Protein AF-A0A914Y5J7-F1 (afdb_monomer_lite)

Sequence (200 aa):
MPGALKDAFEELRNRFENGGNITGLPTGYNDFDAMTAGLQPTDLIILAARPAMGKTTFALNIAEYAAIKSKKGVAVFSMEMSASQLAMRLISSNGRINAQRLRTGQLEDEDWSRVTSAIKMLKETKIFIDDTPGVSPEVLRSKCRRLKREHDLGLIVIDYLQLMSVPGNSENRATEISEISPQPLAGNAYRQAPGDGRPS

pLDDT: mean 80.73, std 19.51, range [29.06, 97.62]

Foldseek 3Di:
DVVVVVVVVVLVVVCVVVPNALPAQAQPPVVVCNVVSYDHPPDDDDDDDDPPPCSLLSLLSSQLSSQLPVVFAEEEEAQPDDPVLSVLSQLCVQLVNDSVCSVVVVDDPSSVVSSVVSVVSVVSTNYHYHHDHQDAPVNVVVVQVVSCVVGVHRYYHYPPPLSNDDPDDDDCSPVVVVVVDPDPPDDPDDDDDDDDDDDD

Secondary structure (DSSP, 8-state):
-HHHHHHHHHHHHHHHHTTT---SB--S-HHHHHHHSSB-TT--------TTSSHHHHHHHHHHHHHHHH--EEEEEESSS-HHHHHHHHHHHHHT--HHHHHHT---HHHHHHHHHHHHHHHTS-EEEE--TT--HHHHHHHHHHHHHHH-EEEEEEE-GGG---TT--S-HHHHHHHHSPPP--------PPP-----

Radius of gyration: 22.06 Å; chains: 1; bounding box: 50×62×73 Å

InterPro domains:
  IPR007694 DNA helicase, DnaB-like, C-terminal [PF03796] (24-182)
  IPR007694 DNA helicase, DnaB-like, C-terminal [PS51199] (18-181)
  IPR027417 P-loop containing nucleoside triphosphate hydrolase [G3DSA:3.40.50.300] (7-183)
  IPR027417 P-loop containing nucleoside triphosphate hydrolase [SSF52540] (22-181)

Organism: NCBI:txid310955

Structure (mmCIF, N/CA/C/O backbone):
data_AF-A0A914Y5J7-F1
#
_entry.id   AF-A0A914Y5J7-F1
#
loop_
_atom_site.group_PDB
_atom_site.id
_atom_site.type_symbol
_atom_site.label_atom_id
_atom_site.label_alt_id
_atom_site.label_comp_id
_atom_site.label_asym_id
_atom_site.label_entity_id
_atom_site.label_seq_id
_atom_site.pdbx_PDB_ins_code
_atom_site.Cartn_x
_atom_site.Cartn_y
_atom_site.Cartn_z
_atom_site.occupancy
_atom_site.B_iso_or_equiv
_atom_site.auth_seq_id
_atom_site.auth_comp_id
_atom_site.auth_asym_id
_atom_site.auth_atom_id
_atom_site.pdbx_PDB_model_num
ATOM 1 N N . MET A 1 1 ? -22.328 -0.881 28.556 1.00 61.09 1 MET A N 1
ATOM 2 C CA . MET A 1 1 ? -23.081 -1.953 27.864 1.00 61.09 1 MET A CA 1
ATOM 3 C C . MET A 1 1 ? -24.274 -1.441 27.056 1.00 61.09 1 MET A C 1
ATOM 5 O O . MET A 1 1 ? -24.309 -1.779 25.884 1.00 61.09 1 MET A O 1
ATOM 9 N N . PRO A 1 2 ? -25.208 -0.622 27.587 1.00 72.75 2 PRO A N 1
ATOM 10 C CA . PRO A 1 2 ? -26.421 -0.249 26.841 1.00 72.75 2 PRO A CA 1
ATOM 11 C C . PRO A 1 2 ? -26.157 0.527 25.538 1.00 72.75 2 PRO A C 1
ATOM 13 O O . PRO A 1 2 ? -26.795 0.251 24.532 1.00 72.75 2 PRO A O 1
ATOM 16 N N . GLY A 1 3 ? -25.180 1.447 25.538 1.00 79.88 3 GLY A N 1
ATOM 17 C CA . GLY A 1 3 ? -24.766 2.178 24.328 1.00 79.88 3 GLY A CA 1
ATOM 18 C C . GLY A 1 3 ? -24.100 1.279 23.283 1.00 79.88 3 GLY A C 1
ATOM 19 O O . GLY A 1 3 ? -24.536 1.246 22.144 1.00 79.88 3 GLY A O 1
ATOM 20 N N . ALA A 1 4 ? -23.140 0.449 23.703 1.00 79.12 4 ALA A N 1
ATOM 21 C CA . ALA A 1 4 ? -22.437 -0.472 22.804 1.00 79.12 4 ALA A CA 1
ATOM 22 C C . ALA A 1 4 ? -23.367 -1.496 22.123 1.00 79.12 4 ALA A C 1
ATOM 24 O O . ALA A 1 4 ? -23.165 -1.835 20.964 1.00 79.12 4 ALA A O 1
ATOM 25 N N . LEU A 1 5 ? -24.405 -1.974 22.822 1.00 87.06 5 LEU A N 1
ATOM 26 C CA . LEU A 1 5 ? -25.414 -2.859 22.228 1.00 87.06 5 LEU A CA 1
ATOM 27 C C . LEU A 1 5 ? -26.281 -2.132 21.193 1.00 87.06 5 LEU A C 1
ATOM 29 O O . LEU A 1 5 ? -26.680 -2.737 20.202 1.00 87.06 5 LEU A O 1
ATOM 33 N N . LYS A 1 6 ? -26.555 -0.840 21.407 1.00 86.62 6 LYS A N 1
ATOM 34 C CA . LYS A 1 6 ? -27.288 -0.004 20.453 1.00 86.62 6 LYS A CA 1
ATOM 35 C C . LYS A 1 6 ? -26.459 0.252 19.193 1.00 86.62 6 LYS A C 1
ATOM 37 O O . LYS A 1 6 ? -26.980 0.063 18.100 1.00 86.62 6 LYS A O 1
ATOM 42 N N . ASP A 1 7 ? -25.183 0.594 19.351 1.00 85.00 7 ASP A N 1
ATOM 43 C CA . ASP A 1 7 ? -24.259 0.811 18.231 1.00 85.00 7 ASP A CA 1
ATOM 44 C C . ASP A 1 7 ? -24.095 -0.473 17.401 1.00 85.00 7 ASP A C 1
ATOM 46 O O . ASP A 1 7 ? -24.242 -0.451 16.180 1.00 85.00 7 ASP A O 1
ATOM 50 N N . ALA A 1 8 ? -23.904 -1.619 18.069 1.00 82.81 8 ALA A N 1
ATOM 51 C CA . ALA A 1 8 ? -23.826 -2.922 17.412 1.00 82.81 8 ALA A CA 1
ATOM 52 C C . ALA A 1 8 ? -25.121 -3.281 16.663 1.00 82.81 8 ALA A C 1
ATOM 54 O O . ALA A 1 8 ? -25.068 -3.827 15.562 1.00 82.81 8 ALA A O 1
ATOM 55 N N . PHE A 1 9 ? -26.288 -2.967 17.234 1.00 86.50 9 PHE A N 1
ATOM 56 C CA . PHE A 1 9 ? -27.576 -3.203 16.583 1.00 86.50 9 PHE A CA 1
ATOM 57 C C . PHE A 1 9 ? -27.772 -2.319 15.345 1.00 86.50 9 PHE A C 1
ATOM 59 O O . PHE A 1 9 ? -28.230 -2.812 14.314 1.00 86.50 9 PHE A O 1
ATOM 66 N N . GLU A 1 10 ? -27.404 -1.036 15.410 1.00 84.50 10 GLU A N 1
ATOM 67 C CA . GLU A 1 10 ? -27.471 -0.151 14.242 1.00 84.50 10 GLU A CA 1
ATOM 68 C C . GLU A 1 10 ? -26.519 -0.596 13.132 1.00 84.50 10 GLU A C 1
ATOM 70 O O . GLU A 1 10 ? -26.905 -0.609 11.962 1.00 84.50 10 GLU A O 1
ATOM 75 N N . GLU A 1 11 ? -25.311 -1.029 13.485 1.00 78.56 11 GLU A N 1
ATOM 76 C CA . GLU A 1 11 ? -24.354 -1.558 12.520 1.00 78.56 11 GLU A CA 1
ATOM 77 C C . GLU A 1 11 ? -24.871 -2.841 11.854 1.00 78.56 11 GLU A C 1
ATOM 79 O O . GLU A 1 11 ? -24.809 -2.978 10.632 1.00 78.56 11 GLU A O 1
ATOM 84 N N . LEU A 1 12 ? -25.456 -3.756 12.631 1.00 81.56 12 LEU A N 1
ATOM 85 C CA . LEU A 1 12 ? -26.020 -5.006 12.120 1.00 81.56 12 LEU A CA 1
ATOM 86 C C . LEU A 1 12 ? -27.235 -4.756 11.215 1.00 81.56 12 LEU A C 1
ATOM 88 O O . LEU A 1 12 ? -27.350 -5.381 10.159 1.00 81.56 12 LEU A O 1
ATOM 92 N N . ARG A 1 13 ? -28.090 -3.786 11.566 1.00 79.62 13 ARG A N 1
ATOM 93 C CA . ARG A 1 13 ? -29.199 -3.335 10.714 1.00 79.62 13 ARG A CA 1
ATOM 94 C C . ARG A 1 13 ? -28.696 -2.757 9.392 1.00 79.62 13 ARG A C 1
ATOM 96 O O . ARG A 1 13 ? -29.159 -3.189 8.340 1.00 79.62 13 ARG A O 1
ATOM 103 N N . ASN A 1 14 ? -27.711 -1.858 9.428 1.00 77.06 14 ASN A N 1
ATOM 104 C CA . ASN A 1 14 ? -27.131 -1.271 8.216 1.00 77.06 14 ASN A CA 1
ATOM 105 C C . ASN A 1 14 ? -26.527 -2.349 7.296 1.00 77.06 14 ASN A C 1
ATOM 107 O O . ASN A 1 14 ? -26.622 -2.254 6.074 1.00 77.06 14 ASN A O 1
ATOM 111 N N . ARG A 1 15 ? -25.912 -3.396 7.859 1.00 74.00 15 ARG A N 1
ATOM 112 C CA . ARG A 1 15 ? -25.367 -4.527 7.085 1.00 74.00 15 ARG A CA 1
ATOM 113 C C . ARG A 1 15 ? -26.466 -5.371 6.438 1.00 74.00 15 ARG A C 1
ATOM 115 O O . ARG A 1 15 ? -26.327 -5.767 5.281 1.00 74.00 15 ARG A O 1
ATOM 122 N N . PHE A 1 16 ? -27.546 -5.626 7.174 1.00 74.81 16 PHE A N 1
ATOM 123 C CA . PHE A 1 16 ? -28.706 -6.360 6.675 1.00 74.81 16 PHE A CA 1
ATOM 124 C C . PHE A 1 16 ? -29.394 -5.614 5.521 1.00 74.81 16 PHE A C 1
ATOM 126 O O . PHE A 1 16 ? -29.654 -6.207 4.477 1.00 74.81 16 PHE A O 1
ATOM 133 N N . GLU A 1 17 ? -29.604 -4.302 5.663 1.00 76.25 17 GLU A N 1
ATOM 134 C CA . GLU A 1 17 ? -30.215 -3.450 4.630 1.00 76.25 17 GLU A CA 1
ATOM 135 C C . GLU A 1 17 ? -29.355 -3.342 3.360 1.00 76.25 17 GLU A C 1
ATOM 137 O O . GLU A 1 17 ? -29.888 -3.265 2.255 1.00 76.25 17 GLU A O 1
ATOM 142 N N . ASN A 1 18 ? -28.027 -3.421 3.493 1.00 68.94 18 ASN A N 1
ATOM 143 C CA . ASN A 1 18 ? -27.087 -3.407 2.367 1.00 68.94 18 ASN A CA 1
ATOM 144 C C . ASN A 1 18 ? -26.852 -4.790 1.722 1.00 68.94 18 ASN A C 1
ATOM 146 O O . ASN A 1 18 ? -25.938 -4.936 0.906 1.00 68.94 18 ASN A O 1
ATOM 150 N N . GLY A 1 19 ? -27.651 -5.806 2.071 1.00 63.84 19 GLY A N 1
ATOM 151 C CA . GLY A 1 19 ? -27.679 -7.101 1.383 1.00 63.84 19 GLY A CA 1
ATOM 152 C C . GLY A 1 19 ? -26.478 -8.015 1.644 1.00 63.84 19 GLY A C 1
ATOM 153 O O . GLY A 1 19 ? -26.177 -8.859 0.806 1.00 63.84 19 GLY A O 1
ATOM 154 N N . GLY A 1 20 ? -25.776 -7.859 2.774 1.00 60.25 20 GLY A N 1
ATOM 155 C CA . GLY A 1 20 ? -24.661 -8.747 3.141 1.00 60.25 20 GLY A CA 1
ATOM 156 C C . GLY A 1 20 ? -23.373 -8.535 2.335 1.00 60.25 20 GLY A C 1
ATOM 157 O O . GLY A 1 20 ? -22.543 -9.436 2.249 1.00 60.25 20 GLY A O 1
ATOM 158 N N . ASN A 1 21 ? -23.202 -7.354 1.738 1.00 66.56 21 ASN A N 1
ATOM 159 C CA . ASN A 1 21 ? -21.981 -6.977 1.027 1.00 66.56 21 ASN A CA 1
ATOM 160 C C . ASN A 1 21 ? -20.760 -6.841 1.959 1.00 66.56 21 ASN A C 1
ATOM 162 O O . ASN A 1 21 ? -20.898 -6.698 3.174 1.00 66.56 21 ASN A O 1
ATOM 166 N N . ILE A 1 22 ? -19.562 -6.835 1.357 1.00 76.31 22 ILE A N 1
ATOM 167 C CA . ILE A 1 22 ? -18.275 -6.538 2.013 1.00 76.31 22 ILE A CA 1
ATOM 168 C C . ILE A 1 22 ? -18.424 -5.249 2.841 1.00 76.31 22 ILE A C 1
ATOM 170 O O . ILE A 1 22 ? -18.671 -4.178 2.285 1.00 76.31 22 ILE A O 1
ATOM 174 N N . THR A 1 23 ? -18.307 -5.361 4.168 1.00 83.94 23 THR A N 1
ATOM 175 C CA . THR A 1 23 ? -18.542 -4.253 5.114 1.00 83.94 23 THR A CA 1
ATOM 176 C C . THR A 1 23 ? -17.300 -3.391 5.319 1.00 83.94 23 THR A C 1
ATOM 178 O O . THR A 1 23 ? -17.403 -2.203 5.622 1.00 83.94 23 THR A O 1
ATOM 181 N N . GLY A 1 24 ? -16.128 -4.001 5.163 1.00 87.25 24 GLY A N 1
ATOM 182 C CA . GLY A 1 24 ? -14.823 -3.368 5.244 1.00 87.25 24 GLY A CA 1
ATOM 183 C C . GLY A 1 24 ? -14.329 -2.853 3.893 1.00 87.25 24 GLY A C 1
ATOM 184 O O . GLY A 1 24 ? -15.044 -2.811 2.891 1.00 87.25 24 GLY A O 1
ATOM 185 N N . LEU A 1 25 ? -13.061 -2.453 3.854 1.00 92.56 25 LEU A N 1
ATOM 186 C CA . LEU A 1 25 ? -12.385 -2.129 2.603 1.00 92.56 25 LEU A CA 1
ATOM 187 C C . LEU A 1 25 ? -12.140 -3.405 1.792 1.00 92.56 25 LEU A C 1
ATOM 189 O O . LEU A 1 25 ? -11.512 -4.329 2.309 1.00 92.56 25 LEU A O 1
ATOM 193 N N . PRO A 1 26 ? -12.578 -3.467 0.526 1.00 93.06 26 PRO A N 1
ATOM 194 C CA . PRO A 1 26 ? -12.365 -4.652 -0.286 1.00 93.06 26 PRO A CA 1
ATOM 195 C C . PRO A 1 26 ? -10.891 -4.760 -0.694 1.00 93.06 26 PRO A C 1
ATOM 197 O O . PRO A 1 26 ? -10.250 -3.757 -1.025 1.00 93.06 26 PRO A O 1
ATOM 200 N N . THR A 1 27 ? -10.364 -5.980 -0.700 1.00 94.00 27 THR A N 1
ATOM 201 C CA . THR A 1 27 ? -8.970 -6.273 -1.060 1.00 94.00 27 THR A CA 1
ATOM 202 C C . THR A 1 27 ? -8.795 -6.622 -2.532 1.00 94.00 27 THR A C 1
ATOM 204 O O . THR A 1 27 ? -7.685 -6.521 -3.053 1.00 94.00 27 THR A O 1
ATOM 207 N N . GLY A 1 28 ? -9.880 -7.026 -3.201 1.00 91.62 28 GLY A N 1
ATOM 208 C CA . GLY A 1 28 ? -9.854 -7.498 -4.589 1.00 91.62 28 GLY A CA 1
ATOM 209 C C . GLY A 1 28 ? -9.584 -8.992 -4.726 1.00 91.62 28 GLY A C 1
ATOM 210 O O . GLY A 1 28 ? -9.581 -9.510 -5.842 1.00 91.62 28 GLY A O 1
ATOM 211 N N . TYR A 1 29 ? -9.413 -9.692 -3.604 1.00 93.75 29 TYR A N 1
ATOM 212 C CA . TYR A 1 29 ? -9.369 -11.145 -3.537 1.00 93.75 29 TYR A CA 1
ATOM 213 C C . TYR A 1 29 ? -10.706 -11.638 -2.986 1.00 93.75 29 TYR A C 1
ATOM 215 O O . TYR A 1 29 ? -10.919 -11.626 -1.778 1.00 93.75 29 TYR A O 1
ATOM 223 N N . ASN A 1 30 ? -11.610 -12.064 -3.874 1.00 90.25 30 ASN A N 1
ATOM 224 C CA . ASN A 1 30 ? -12.998 -12.390 -3.517 1.00 90.25 30 ASN A CA 1
ATOM 225 C C . ASN A 1 30 ? -13.107 -13.402 -2.369 1.00 90.25 30 ASN A C 1
ATOM 227 O O . ASN A 1 30 ? -13.906 -13.198 -1.462 1.00 90.25 30 ASN A O 1
ATOM 231 N N . ASP A 1 31 ? -12.284 -14.452 -2.381 1.00 91.81 31 ASP A N 1
ATOM 232 C CA . ASP A 1 31 ? -12.305 -15.477 -1.332 1.00 91.81 31 ASP A CA 1
ATOM 233 C C . ASP A 1 31 ? -11.874 -14.895 0.022 1.00 91.81 31 ASP A C 1
ATOM 235 O O . ASP A 1 31 ? -12.492 -15.160 1.050 1.00 91.81 31 ASP A O 1
ATOM 239 N N . PHE A 1 32 ? -10.852 -14.033 0.021 1.00 91.00 32 PHE A N 1
ATOM 240 C CA . PHE A 1 32 ? -10.384 -13.360 1.231 1.00 91.00 32 PHE A CA 1
ATOM 241 C C . PHE A 1 32 ? -11.417 -12.355 1.752 1.00 91.00 32 PHE A C 1
ATOM 243 O O . PHE A 1 32 ? -11.700 -12.321 2.950 1.00 91.00 32 PHE A O 1
ATOM 250 N N . ASP A 1 33 ? -12.021 -11.571 0.860 1.00 90.69 33 ASP A N 1
ATOM 251 C CA . ASP A 1 33 ? -13.069 -10.611 1.204 1.00 90.69 33 ASP A CA 1
ATOM 252 C C . ASP A 1 33 ? -14.330 -11.318 1.723 1.00 90.69 33 ASP A C 1
ATOM 254 O O . ASP A 1 33 ? -14.962 -10.821 2.650 1.00 90.69 33 ASP A O 1
ATOM 258 N N . ALA A 1 34 ? -14.671 -12.499 1.200 1.00 87.19 34 ALA A N 1
ATOM 259 C CA . ALA A 1 34 ? -15.778 -13.312 1.702 1.00 87.19 34 ALA A CA 1
ATOM 260 C C . ALA A 1 34 ? -15.506 -13.854 3.115 1.00 87.19 34 ALA A C 1
ATOM 262 O O . ALA A 1 34 ? -16.409 -13.887 3.947 1.00 87.19 34 ALA A O 1
ATOM 263 N N . MET A 1 35 ? -14.260 -14.245 3.404 1.00 87.56 35 MET A N 1
ATOM 264 C CA . MET A 1 35 ? -13.862 -14.737 4.728 1.00 87.56 35 MET A CA 1
ATOM 265 C C . MET A 1 35 ? -13.762 -13.628 5.782 1.00 87.56 35 MET A C 1
ATOM 267 O O . MET A 1 35 ? -14.006 -13.881 6.958 1.00 87.56 35 MET A O 1
ATOM 271 N N . THR A 1 36 ? -13.378 -12.415 5.380 1.00 88.50 36 THR A N 1
ATOM 272 C CA . THR A 1 36 ? -13.077 -11.300 6.301 1.00 88.50 36 THR A CA 1
ATOM 273 C C . THR A 1 36 ? -14.141 -10.205 6.318 1.00 88.50 36 THR A C 1
ATOM 275 O O . THR A 1 36 ? -14.093 -9.309 7.158 1.00 88.50 36 THR A O 1
ATOM 278 N N . ALA A 1 37 ? -15.101 -10.259 5.392 1.00 89.44 37 ALA A N 1
ATOM 279 C CA . ALA A 1 37 ? -15.966 -9.138 5.034 1.00 89.44 37 ALA A CA 1
ATOM 280 C C . ALA A 1 37 ? -15.173 -7.873 4.637 1.00 89.44 37 ALA A C 1
ATOM 282 O O . ALA A 1 37 ? -15.672 -6.757 4.797 1.00 89.44 37 ALA A O 1
ATOM 283 N N . GLY A 1 38 ? -13.955 -8.040 4.106 1.00 91.44 38 GLY A N 1
ATOM 284 C CA . GLY A 1 38 ? -13.004 -6.967 3.805 1.00 91.44 38 GLY A CA 1
ATOM 285 C C . GLY A 1 38 ? -12.223 -6.494 5.035 1.00 91.44 38 GLY A C 1
ATOM 286 O O . GLY A 1 38 ? -12.431 -6.960 6.152 1.00 91.44 38 GLY A O 1
ATOM 287 N N . LEU A 1 39 ? -11.320 -5.531 4.838 1.00 94.12 39 LEU A N 1
ATOM 288 C CA . LEU A 1 39 ? -10.493 -4.987 5.918 1.00 94.12 39 LEU A CA 1
ATOM 289 C C . LEU A 1 39 ? -11.330 -4.055 6.796 1.00 94.12 39 LEU A C 1
ATOM 291 O O . LEU A 1 39 ? -11.786 -3.007 6.320 1.00 94.12 39 LEU A O 1
ATOM 295 N N . GLN A 1 40 ? -11.545 -4.419 8.060 1.00 92.00 40 GLN A N 1
ATOM 296 C CA . GLN A 1 40 ? -12.376 -3.614 8.947 1.00 92.00 40 GLN A CA 1
ATOM 297 C C . GLN A 1 40 ? -11.597 -2.401 9.476 1.00 92.00 40 GLN A C 1
ATOM 299 O O . GLN A 1 40 ? -10.368 -2.430 9.598 1.00 92.00 40 GLN A O 1
ATOM 304 N N . PRO A 1 41 ? -12.290 -1.293 9.794 1.00 89.69 41 PRO A N 1
ATOM 305 C CA . PRO A 1 41 ? -11.686 -0.213 10.561 1.00 89.69 41 PRO A CA 1
ATOM 306 C C . PRO A 1 41 ? -11.110 -0.747 11.877 1.00 89.69 41 PRO A C 1
ATOM 308 O O . PRO A 1 41 ? -11.655 -1.687 12.431 1.00 89.69 41 PRO A O 1
ATOM 311 N N . THR A 1 42 ? -10.051 -0.099 12.371 1.00 88.25 42 THR A N 1
ATOM 312 C CA . THR A 1 42 ? -9.335 -0.400 13.632 1.00 88.25 42 THR A CA 1
ATOM 313 C C . THR A 1 42 ? -8.530 -1.702 13.687 1.00 88.25 42 THR A C 1
ATOM 315 O O . THR A 1 42 ? -7.721 -1.839 14.607 1.00 88.25 42 THR A O 1
ATOM 318 N N . ASP A 1 43 ? -8.634 -2.579 12.686 1.00 89.56 43 ASP A N 1
ATOM 319 C CA . ASP A 1 43 ? -7.810 -3.787 12.598 1.00 89.56 43 ASP A CA 1
ATOM 320 C C . ASP A 1 43 ? -6.319 -3.477 12.387 1.00 89.56 43 ASP A C 1
ATOM 322 O O . ASP A 1 43 ? -5.933 -2.616 11.589 1.00 89.56 43 ASP A O 1
ATOM 326 N N . LEU A 1 44 ? -5.466 -4.254 13.064 1.00 90.75 44 LEU A N 1
ATOM 327 C CA . LEU A 1 44 ? -4.041 -4.367 12.761 1.00 90.75 44 LEU A CA 1
ATOM 328 C C . LEU A 1 44 ? -3.786 -5.702 12.060 1.00 90.75 44 LEU A C 1
ATOM 330 O O . LEU A 1 44 ? -3.881 -6.764 12.671 1.00 90.75 44 LEU A O 1
ATOM 334 N N . ILE A 1 45 ? -3.418 -5.637 10.782 1.00 90.81 45 ILE A N 1
ATOM 335 C CA . ILE A 1 45 ? -3.161 -6.817 9.955 1.00 90.81 45 ILE A CA 1
ATOM 336 C C . ILE A 1 45 ? -1.657 -6.975 9.761 1.00 90.81 45 ILE A C 1
ATOM 338 O O . ILE A 1 45 ? -0.989 -6.079 9.245 1.00 90.81 45 ILE A O 1
ATOM 342 N N . ILE A 1 46 ? -1.129 -8.136 10.148 1.00 90.69 46 ILE A N 1
ATOM 343 C CA . ILE A 1 46 ? 0.290 -8.467 10.006 1.00 90.69 46 ILE A CA 1
ATOM 344 C C . ILE A 1 46 ? 0.466 -9.415 8.820 1.00 90.69 46 ILE A C 1
ATOM 346 O O . ILE A 1 46 ? 0.049 -10.571 8.861 1.00 90.69 46 ILE A O 1
ATOM 350 N N . LEU A 1 47 ? 1.131 -8.933 7.770 1.00 89.69 47 LEU A N 1
ATOM 351 C CA . LEU A 1 47 ? 1.526 -9.745 6.623 1.00 89.69 47 LEU A CA 1
ATOM 352 C C . LEU A 1 47 ? 2.952 -10.275 6.818 1.00 89.69 47 LEU A C 1
ATOM 354 O O . LEU A 1 47 ? 3.926 -9.560 6.585 1.00 89.69 47 LEU A O 1
ATOM 358 N N . ALA A 1 48 ? 3.075 -11.539 7.221 1.00 88.44 48 ALA A N 1
ATOM 359 C CA . ALA A 1 48 ? 4.361 -12.203 7.415 1.00 88.44 48 ALA A CA 1
ATOM 360 C C . ALA A 1 48 ? 4.670 -13.171 6.263 1.00 88.44 48 ALA A C 1
ATOM 362 O O . ALA A 1 48 ? 3.895 -14.078 5.967 1.00 88.44 48 ALA A O 1
ATOM 363 N N . ALA A 1 49 ? 5.828 -13.001 5.624 1.00 87.88 49 ALA A N 1
ATOM 364 C CA . ALA A 1 49 ? 6.332 -13.910 4.601 1.00 87.88 49 ALA A CA 1
ATOM 365 C C . ALA A 1 49 ? 7.866 -13.873 4.560 1.00 87.88 49 ALA A C 1
ATOM 367 O O . ALA A 1 49 ? 8.484 -12.896 4.985 1.00 87.88 49 ALA A O 1
ATOM 368 N N . ARG A 1 50 ? 8.495 -14.922 4.014 1.00 87.56 50 ARG A N 1
ATOM 369 C CA . ARG A 1 50 ? 9.948 -14.919 3.769 1.00 87.56 50 ARG A CA 1
ATOM 370 C C . ARG A 1 50 ? 10.323 -13.849 2.726 1.00 87.56 50 ARG A C 1
ATOM 372 O O . ARG A 1 50 ? 9.489 -13.520 1.874 1.00 87.56 50 ARG A O 1
ATOM 379 N N . PRO A 1 51 ? 11.570 -13.337 2.731 1.00 82.06 51 PRO A N 1
ATOM 380 C CA . PRO A 1 51 ? 12.064 -12.473 1.663 1.00 82.06 51 PRO A CA 1
ATOM 381 C C . PRO A 1 51 ? 11.793 -13.067 0.275 1.00 82.06 51 PRO A C 1
ATOM 383 O O . PRO A 1 51 ? 11.806 -14.285 0.097 1.00 82.06 51 PRO A O 1
ATOM 386 N N . ALA A 1 52 ? 11.518 -12.195 -0.696 1.00 82.25 52 ALA A N 1
ATOM 387 C CA . ALA A 1 52 ? 11.166 -12.542 -2.077 1.00 82.25 52 ALA A CA 1
ATOM 388 C C . ALA A 1 52 ? 9.845 -13.321 -2.294 1.00 82.25 52 ALA A C 1
ATOM 390 O O . ALA A 1 52 ? 9.477 -13.544 -3.442 1.00 82.25 52 ALA A O 1
ATOM 391 N N . MET A 1 53 ? 9.056 -13.629 -1.256 1.00 89.00 53 MET A N 1
ATOM 392 C CA . MET A 1 53 ? 7.738 -14.289 -1.400 1.00 89.00 53 MET A CA 1
ATOM 393 C C . MET A 1 53 ? 6.597 -13.338 -1.809 1.00 89.00 53 MET A C 1
ATOM 395 O O . MET A 1 53 ? 5.427 -13.694 -1.735 1.00 89.00 53 MET A O 1
ATOM 399 N N . GLY A 1 54 ? 6.915 -12.106 -2.218 1.00 88.06 54 GLY A N 1
ATOM 400 C CA . GLY A 1 54 ? 5.925 -11.179 -2.769 1.00 88.06 54 GLY A CA 1
ATOM 401 C C . GLY A 1 54 ? 5.128 -10.346 -1.759 1.00 88.06 54 GLY A C 1
ATOM 402 O O . GLY A 1 54 ? 4.181 -9.695 -2.189 1.00 88.06 54 GLY A O 1
ATOM 403 N N . LYS A 1 55 ? 5.524 -10.276 -0.472 1.00 91.94 55 LYS A N 1
ATOM 404 C CA . LYS A 1 55 ? 4.845 -9.464 0.572 1.00 91.94 55 LYS A CA 1
ATOM 405 C C . LYS A 1 55 ? 4.459 -8.055 0.101 1.00 91.94 55 LYS A C 1
ATOM 407 O O . LYS A 1 55 ? 3.306 -7.651 0.191 1.00 91.94 55 LYS A O 1
ATOM 412 N N . THR A 1 56 ? 5.422 -7.343 -0.478 1.00 90.50 56 THR A N 1
ATOM 413 C CA . THR A 1 56 ? 5.277 -5.953 -0.912 1.00 90.50 56 THR A CA 1
ATOM 414 C C . THR A 1 56 ? 4.317 -5.847 -2.085 1.00 90.50 56 THR A C 1
ATOM 416 O O . THR A 1 56 ? 3.458 -4.977 -2.103 1.00 90.50 56 THR A O 1
ATOM 419 N N . THR A 1 57 ? 4.428 -6.754 -3.062 1.00 90.56 57 THR A N 1
ATOM 420 C CA . THR A 1 57 ? 3.511 -6.779 -4.209 1.00 90.56 57 THR A CA 1
ATOM 421 C C . THR A 1 57 ? 2.089 -7.078 -3.751 1.00 90.56 57 THR A C 1
ATOM 423 O O . THR A 1 57 ? 1.163 -6.401 -4.176 1.00 90.56 57 THR A O 1
ATOM 426 N N . PHE A 1 58 ? 1.912 -8.046 -2.852 1.00 93.31 58 PHE A N 1
ATOM 427 C CA . PHE A 1 58 ? 0.600 -8.388 -2.318 1.00 93.31 58 PHE A CA 1
ATOM 428 C C . PHE A 1 58 ? -0.041 -7.201 -1.586 1.00 93.31 58 PHE A C 1
ATOM 430 O O . PHE A 1 58 ? -1.172 -6.833 -1.895 1.00 93.31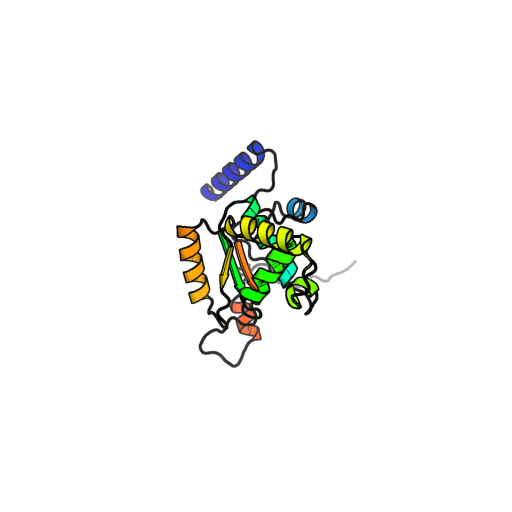 58 PHE A O 1
ATOM 437 N N . ALA A 1 59 ? 0.706 -6.543 -0.693 1.00 94.31 59 ALA A N 1
ATOM 438 C CA . ALA A 1 59 ? 0.232 -5.360 0.020 1.00 94.31 59 ALA A CA 1
ATOM 439 C C . ALA A 1 59 ? -0.094 -4.189 -0.927 1.00 94.31 59 ALA A C 1
ATOM 441 O O . ALA A 1 59 ? -1.115 -3.524 -0.752 1.00 94.31 59 ALA A O 1
ATOM 442 N N . LEU A 1 60 ? 0.731 -3.958 -1.956 1.00 94.25 60 LEU A N 1
ATOM 443 C CA . LEU A 1 60 ? 0.470 -2.930 -2.967 1.00 94.25 60 LEU A CA 1
ATOM 444 C C . LEU A 1 60 ? -0.773 -3.228 -3.808 1.00 94.25 60 LEU A C 1
ATOM 446 O O . LEU A 1 60 ? -1.521 -2.302 -4.093 1.00 94.25 60 LEU A O 1
ATOM 450 N N . ASN A 1 61 ? -1.021 -4.485 -4.177 1.00 94.06 61 ASN A N 1
ATOM 451 C CA . ASN A 1 61 ? -2.214 -4.852 -4.943 1.00 94.06 61 ASN A CA 1
ATOM 452 C C . ASN A 1 61 ? -3.494 -4.574 -4.141 1.00 94.06 61 ASN A C 1
ATOM 454 O O . ASN A 1 61 ? -4.454 -4.029 -4.681 1.00 94.06 61 ASN A O 1
ATOM 458 N N . ILE A 1 62 ? -3.488 -4.891 -2.840 1.00 95.50 62 ILE A N 1
ATOM 459 C CA . ILE A 1 62 ? -4.592 -4.547 -1.932 1.00 95.50 62 ILE A CA 1
ATOM 460 C C . ILE A 1 62 ? -4.756 -3.026 -1.850 1.00 95.50 62 ILE A C 1
ATOM 462 O O . ILE A 1 62 ? -5.868 -2.521 -1.982 1.00 95.50 62 ILE A O 1
ATOM 466 N N . ALA A 1 63 ? -3.656 -2.289 -1.661 1.00 95.44 63 ALA A N 1
ATOM 467 C CA . ALA A 1 63 ? -3.669 -0.829 -1.601 1.00 95.44 63 ALA A CA 1
ATOM 468 C C . ALA A 1 63 ? -4.244 -0.198 -2.878 1.00 95.44 63 ALA A C 1
ATOM 470 O O . ALA A 1 63 ? -5.088 0.697 -2.801 1.00 95.44 63 ALA A O 1
ATOM 471 N N . GLU A 1 64 ? -3.816 -0.688 -4.041 1.00 94.06 64 GLU A N 1
ATOM 472 C CA . GLU A 1 64 ? -4.291 -0.264 -5.354 1.00 94.06 64 GLU A CA 1
ATOM 473 C C . GLU A 1 64 ? -5.795 -0.512 -5.496 1.00 94.06 64 GLU A C 1
ATOM 475 O O . GLU A 1 64 ? -6.562 0.413 -5.778 1.00 94.06 64 GLU A O 1
ATOM 480 N N . TYR A 1 65 ? -6.236 -1.746 -5.246 1.00 94.50 65 TYR A N 1
ATOM 481 C CA . TYR A 1 65 ? -7.636 -2.126 -5.390 1.00 94.50 65 TYR A CA 1
ATOM 482 C C . TYR A 1 65 ? -8.540 -1.341 -4.433 1.00 94.50 65 TYR A C 1
ATOM 484 O O . TYR A 1 65 ? -9.562 -0.786 -4.856 1.00 94.50 65 TYR A O 1
ATOM 492 N N . ALA A 1 66 ? -8.135 -1.224 -3.166 1.00 94.50 66 ALA A N 1
ATOM 493 C CA . ALA A 1 66 ? -8.855 -0.462 -2.156 1.00 94.50 66 ALA A CA 1
ATOM 494 C C . ALA A 1 66 ? -8.994 1.011 -2.566 1.00 94.50 66 ALA A C 1
ATOM 496 O O . ALA A 1 66 ? -10.100 1.555 -2.504 1.00 94.50 66 ALA A O 1
ATOM 497 N N . ALA A 1 67 ? -7.921 1.649 -3.048 1.00 94.19 67 ALA A N 1
ATOM 498 C CA . ALA A 1 67 ? -7.952 3.040 -3.501 1.00 94.19 67 ALA A CA 1
ATOM 499 C C . ALA A 1 67 ? -8.875 3.240 -4.717 1.00 94.19 67 ALA A C 1
ATOM 501 O O . ALA A 1 67 ? -9.650 4.200 -4.762 1.00 94.19 67 ALA A O 1
ATOM 502 N N . ILE A 1 68 ? -8.831 2.322 -5.690 1.00 91.44 68 ILE A N 1
ATOM 503 C CA . ILE A 1 68 ? -9.651 2.391 -6.907 1.00 91.44 68 ILE A CA 1
ATOM 504 C C . ILE A 1 68 ? -11.138 2.221 -6.580 1.00 91.44 68 ILE A C 1
ATOM 506 O O . ILE A 1 68 ? -11.959 3.014 -7.055 1.00 91.44 68 ILE A O 1
ATOM 510 N N . LYS A 1 69 ? -11.490 1.198 -5.791 1.00 91.12 69 LYS A N 1
ATOM 511 C CA . LYS A 1 69 ? -12.888 0.820 -5.533 1.00 91.12 69 LYS A CA 1
ATOM 512 C C . LYS A 1 69 ? -13.574 1.692 -4.497 1.00 91.12 69 LYS A C 1
ATOM 514 O O . LYS A 1 69 ? -14.718 2.073 -4.708 1.00 91.12 69 LYS A O 1
ATOM 519 N N . SER A 1 70 ? -12.894 2.014 -3.400 1.00 89.00 70 SER A N 1
ATOM 520 C CA . SER A 1 70 ? -13.518 2.742 -2.288 1.00 89.00 70 SER A CA 1
ATOM 521 C C . SER A 1 70 ? -13.412 4.263 -2.409 1.00 89.00 70 SER A C 1
ATOM 523 O O . SER A 1 70 ? -14.083 4.976 -1.668 1.00 89.00 70 SER A O 1
ATOM 525 N N . LYS A 1 71 ? -12.549 4.776 -3.303 1.00 89.19 71 LYS A N 1
ATOM 526 C CA . LYS A 1 71 ? -12.223 6.212 -3.448 1.00 89.19 71 LYS A CA 1
ATOM 527 C C . LYS A 1 71 ? -11.709 6.884 -2.159 1.00 89.19 71 LYS A C 1
ATOM 529 O O . LYS A 1 71 ? -11.594 8.118 -2.111 1.00 89.19 71 LYS A O 1
ATOM 534 N N . LYS A 1 72 ? -11.369 6.087 -1.140 1.00 94.12 72 LYS A N 1
ATOM 535 C CA . LYS A 1 72 ? -10.708 6.515 0.096 1.00 94.12 72 LYS A CA 1
ATOM 536 C C . LYS A 1 72 ? -9.211 6.693 -0.125 1.00 94.12 72 LYS A C 1
ATOM 538 O O . LYS A 1 72 ? -8.630 6.117 -1.045 1.00 94.12 72 LYS A O 1
ATOM 543 N N . GLY A 1 73 ? -8.592 7.504 0.728 1.00 96.88 73 GLY A N 1
ATOM 544 C CA . GLY A 1 73 ? -7.140 7.646 0.753 1.00 96.88 73 GLY A CA 1
ATOM 545 C C . GLY A 1 73 ? -6.457 6.355 1.206 1.00 96.88 73 GLY A C 1
ATOM 546 O O . GLY A 1 73 ? -6.941 5.685 2.122 1.00 96.88 73 GLY A O 1
ATOM 547 N N . VAL A 1 74 ? -5.306 6.044 0.613 1.00 97.62 74 VAL A N 1
ATOM 548 C CA . VAL A 1 74 ? -4.413 4.961 1.039 1.00 97.62 74 VAL A CA 1
ATOM 549 C C . VAL A 1 74 ? -3.010 5.523 1.225 1.00 97.62 74 VAL A C 1
ATOM 551 O O . VAL A 1 74 ? -2.470 6.154 0.320 1.00 97.62 74 VAL A O 1
ATOM 554 N N . ALA A 1 75 ? -2.421 5.312 2.399 1.00 97.25 75 ALA A N 1
ATOM 555 C CA . ALA A 1 75 ? -1.044 5.699 2.686 1.00 97.25 75 ALA A CA 1
ATOM 556 C C . ALA A 1 75 ? -0.136 4.470 2.620 1.00 97.25 75 ALA A C 1
ATOM 558 O O . ALA A 1 75 ? -0.462 3.440 3.205 1.00 97.25 75 ALA A O 1
ATOM 559 N N . VAL A 1 76 ? 1.003 4.583 1.943 1.00 96.38 76 VAL A N 1
ATOM 560 C CA . VAL A 1 76 ? 2.024 3.538 1.844 1.00 96.38 76 VAL A CA 1
ATOM 561 C C . VAL A 1 76 ? 3.336 4.104 2.367 1.00 96.38 76 VAL A C 1
ATOM 563 O O . VAL A 1 76 ? 3.925 4.982 1.745 1.00 96.38 76 VAL A O 1
ATOM 566 N N . PHE A 1 77 ? 3.791 3.594 3.504 1.00 94.38 77 PHE A N 1
ATOM 567 C CA . PHE A 1 77 ? 5.094 3.909 4.077 1.00 94.38 77 PHE A CA 1
ATOM 568 C C . PHE A 1 77 ? 6.075 2.811 3.690 1.00 94.38 77 PHE A C 1
ATOM 570 O O . PHE A 1 77 ? 5.861 1.646 4.025 1.00 94.38 77 PHE A O 1
ATOM 577 N N . SER A 1 78 ? 7.130 3.181 2.976 1.00 91.25 78 SER A N 1
ATOM 578 C CA . SER A 1 78 ? 8.110 2.257 2.422 1.00 91.25 78 SER A CA 1
ATOM 579 C C . SER A 1 78 ? 9.497 2.581 2.940 1.00 91.25 78 SER A C 1
ATOM 581 O O . SER A 1 78 ? 10.049 3.633 2.648 1.00 91.25 78 SER A O 1
ATOM 583 N N . MET A 1 79 ? 10.073 1.667 3.708 1.00 85.56 79 MET A N 1
ATOM 584 C CA . MET A 1 79 ? 11.397 1.839 4.299 1.00 85.56 79 MET A CA 1
ATOM 585 C C . MET A 1 79 ? 12.476 0.998 3.587 1.00 85.56 79 MET A C 1
ATOM 587 O O . MET A 1 79 ? 13.657 1.221 3.826 1.00 85.56 79 MET A O 1
ATOM 591 N N . GLU A 1 80 ? 12.103 0.054 2.703 1.00 82.31 80 GLU A N 1
ATOM 592 C CA . GLU A 1 80 ? 13.050 -0.683 1.822 1.00 82.31 80 GLU A CA 1
ATOM 593 C C . GLU A 1 80 ? 13.174 -0.057 0.444 1.00 82.31 80 GLU A C 1
ATOM 595 O O . GLU A 1 80 ? 14.251 -0.039 -0.149 1.00 82.31 80 GLU A O 1
ATOM 600 N N . MET A 1 81 ? 12.038 0.354 -0.111 1.00 89.56 81 MET A N 1
ATOM 601 C CA . MET A 1 81 ? 11.912 0.653 -1.527 1.00 89.56 81 MET A CA 1
ATOM 602 C C . MET A 1 81 ? 11.617 2.127 -1.736 1.00 89.56 81 MET A C 1
ATOM 604 O O . MET A 1 81 ? 10.808 2.709 -1.014 1.00 89.56 81 MET A O 1
ATOM 608 N N . SER A 1 82 ? 12.208 2.711 -2.774 1.00 92.94 82 SER A N 1
ATOM 609 C CA . SER A 1 82 ? 11.869 4.080 -3.153 1.00 92.94 82 SER A CA 1
ATOM 610 C C . SER A 1 82 ? 10.457 4.159 -3.731 1.00 92.94 82 SER A C 1
ATOM 612 O O . SER A 1 82 ? 9.932 3.191 -4.300 1.00 92.94 82 SER A O 1
ATOM 614 N N . ALA A 1 83 ? 9.855 5.345 -3.667 1.00 93.69 83 ALA A N 1
ATOM 615 C CA . ALA A 1 83 ? 8.534 5.603 -4.226 1.00 93.69 83 ALA A CA 1
ATOM 616 C C . ALA A 1 83 ? 8.479 5.276 -5.725 1.00 93.69 83 ALA A C 1
ATOM 618 O O . ALA A 1 83 ? 7.498 4.718 -6.212 1.00 93.69 83 ALA A O 1
ATOM 619 N N . SER A 1 84 ? 9.574 5.537 -6.443 1.00 93.19 84 SER A N 1
ATOM 620 C CA . SER A 1 84 ? 9.739 5.192 -7.857 1.00 93.19 84 SER A CA 1
ATOM 621 C C . SER A 1 84 ? 9.650 3.679 -8.100 1.00 93.19 84 SER A C 1
ATOM 623 O O . SER A 1 84 ? 8.936 3.228 -8.995 1.00 93.19 84 SER A O 1
ATOM 625 N N . GLN A 1 85 ? 10.299 2.862 -7.266 1.00 92.88 85 GLN A N 1
ATOM 626 C CA . GLN A 1 85 ? 10.238 1.407 -7.413 1.00 92.88 85 GLN A CA 1
ATOM 627 C C . GLN A 1 85 ? 8.840 0.846 -7.119 1.00 92.88 85 GLN A C 1
ATOM 629 O O . GLN A 1 85 ? 8.426 -0.117 -7.769 1.00 92.88 85 GLN A O 1
ATOM 634 N N . LEU A 1 86 ? 8.113 1.426 -6.160 1.00 93.88 86 LEU A N 1
ATOM 635 C CA . LEU A 1 86 ? 6.724 1.050 -5.885 1.00 93.88 86 LEU A CA 1
ATOM 636 C C . LEU A 1 86 ? 5.785 1.495 -7.014 1.00 93.88 86 LEU A C 1
ATOM 638 O O . LEU A 1 86 ? 4.954 0.703 -7.453 1.00 93.88 86 LEU A O 1
ATOM 642 N N . ALA A 1 87 ? 5.965 2.705 -7.550 1.00 93.69 87 ALA A N 1
ATOM 643 C CA . ALA A 1 87 ? 5.195 3.204 -8.688 1.00 93.69 87 ALA A CA 1
ATOM 644 C C . ALA A 1 87 ? 5.336 2.293 -9.918 1.00 93.69 87 ALA A C 1
ATOM 646 O O . ALA A 1 87 ? 4.339 1.958 -10.553 1.00 93.69 87 ALA A O 1
ATOM 647 N N . MET A 1 88 ? 6.544 1.801 -10.206 1.00 93.12 88 MET A N 1
ATOM 648 C CA . MET A 1 88 ? 6.770 0.839 -11.292 1.00 93.12 88 MET A CA 1
ATOM 649 C C . MET A 1 88 ? 6.009 -0.473 -11.085 1.00 93.12 88 MET A C 1
ATOM 651 O O . MET A 1 88 ? 5.512 -1.047 -12.054 1.00 93.12 88 MET A O 1
ATOM 655 N N . ARG A 1 89 ? 5.876 -0.945 -9.838 1.00 93.12 89 ARG A N 1
ATOM 656 C CA . ARG A 1 89 ? 5.054 -2.127 -9.533 1.00 93.12 89 ARG A CA 1
ATOM 657 C C . ARG A 1 89 ? 3.572 -1.855 -9.764 1.00 93.12 89 ARG A C 1
ATOM 659 O O . ARG A 1 89 ? 2.915 -2.698 -10.362 1.00 93.12 89 ARG A O 1
ATOM 666 N N . LEU A 1 90 ? 3.072 -0.690 -9.353 1.00 93.75 90 LEU A N 1
ATOM 667 C CA . LEU A 1 90 ? 1.683 -0.289 -9.598 1.00 93.75 90 LEU A CA 1
ATOM 668 C C . LEU A 1 90 ? 1.388 -0.171 -11.101 1.00 93.75 90 LEU A C 1
ATOM 670 O O . LEU A 1 90 ? 0.389 -0.699 -11.569 1.00 93.75 90 LEU A O 1
ATOM 674 N N . ILE A 1 91 ? 2.287 0.436 -11.884 1.00 94.31 91 ILE A N 1
ATOM 675 C CA . ILE A 1 91 ? 2.147 0.524 -13.349 1.00 94.31 91 ILE A CA 1
ATOM 676 C C . IL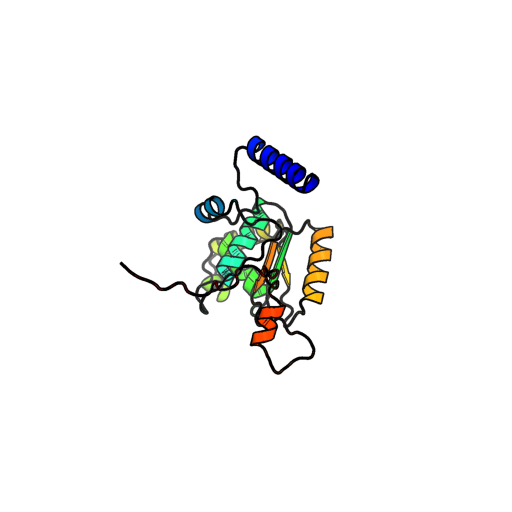E A 1 91 ? 2.154 -0.872 -13.982 1.00 94.31 91 ILE A C 1
ATOM 678 O O . ILE A 1 91 ? 1.333 -1.158 -14.850 1.00 94.31 91 ILE A O 1
ATOM 682 N N . SER A 1 92 ? 3.060 -1.749 -13.541 1.00 93.19 92 SER A N 1
ATOM 683 C CA . SER A 1 92 ? 3.134 -3.136 -14.011 1.00 93.19 92 SER A CA 1
ATOM 684 C C . SER A 1 92 ? 1.846 -3.912 -13.712 1.00 93.19 92 SER A C 1
ATOM 686 O O . SER A 1 92 ? 1.320 -4.562 -14.616 1.00 93.19 92 SER A O 1
ATOM 688 N N . SER A 1 93 ? 1.330 -3.800 -12.481 1.00 90.19 93 SER A N 1
ATOM 689 C CA . SER A 1 93 ? 0.077 -4.412 -12.017 1.00 90.19 93 SER A CA 1
ATOM 690 C C . SER A 1 93 ? -1.114 -3.923 -12.841 1.00 90.19 93 SER A C 1
ATOM 692 O O . SER A 1 93 ? -1.789 -4.716 -13.503 1.00 90.19 93 SER A O 1
ATOM 694 N N . ASN A 1 94 ? -1.310 -2.605 -12.886 1.00 89.94 94 ASN A N 1
ATOM 695 C CA . ASN A 1 94 ? -2.453 -1.976 -13.533 1.00 89.94 94 ASN A CA 1
ATOM 696 C C . ASN A 1 94 ? -2.449 -2.166 -15.056 1.00 89.94 94 ASN A C 1
ATOM 698 O O . ASN A 1 94 ? -3.452 -2.555 -15.654 1.00 89.94 94 ASN A O 1
ATOM 702 N N . GLY A 1 95 ? -1.297 -1.922 -15.687 1.00 91.00 95 GLY A N 1
ATOM 703 C CA . GLY A 1 95 ? -1.129 -1.992 -17.137 1.00 91.00 95 GLY A CA 1
ATOM 704 C C . GLY A 1 95 ? -0.952 -3.409 -17.678 1.00 91.00 95 GLY A C 1
ATOM 705 O O . GLY A 1 95 ? -0.929 -3.584 -18.895 1.00 91.00 95 GLY A O 1
ATOM 706 N N . ARG A 1 96 ? -0.816 -4.421 -16.805 1.00 91.44 96 ARG A N 1
ATOM 707 C CA . ARG A 1 96 ? -0.466 -5.806 -17.171 1.00 91.44 96 ARG A CA 1
ATOM 708 C C . ARG A 1 96 ? 0.777 -5.863 -18.062 1.00 91.44 96 ARG A C 1
ATOM 710 O O . ARG A 1 96 ? 0.787 -6.506 -19.113 1.00 91.44 96 ARG A O 1
ATOM 717 N N . ILE A 1 97 ? 1.817 -5.148 -17.643 1.00 93.31 97 ILE A N 1
ATOM 718 C CA . ILE A 1 97 ? 3.090 -5.044 -18.364 1.00 93.31 97 ILE A CA 1
ATOM 719 C C . ILE A 1 97 ? 4.140 -5.847 -17.613 1.00 93.31 97 ILE A C 1
ATOM 721 O O . ILE A 1 97 ? 4.204 -5.815 -16.382 1.00 93.31 97 ILE A O 1
ATOM 725 N N . ASN A 1 98 ? 5.003 -6.539 -18.354 1.00 91.31 98 ASN A N 1
ATOM 726 C CA . ASN A 1 98 ? 6.114 -7.275 -17.773 1.00 91.31 98 ASN A CA 1
ATOM 727 C C . ASN A 1 98 ? 7.031 -6.336 -16.957 1.00 91.31 98 ASN A C 1
ATOM 729 O O . ASN A 1 98 ? 7.614 -5.385 -17.482 1.00 91.31 98 ASN A O 1
ATOM 733 N N . ALA A 1 99 ? 7.194 -6.632 -15.664 1.00 89.31 99 ALA A N 1
ATOM 734 C CA . ALA A 1 99 ? 7.989 -5.815 -14.748 1.00 89.31 99 ALA A CA 1
ATOM 735 C C . ALA A 1 99 ? 9.479 -5.729 -15.131 1.00 89.31 99 ALA A C 1
ATOM 737 O O . ALA A 1 99 ? 10.136 -4.736 -14.817 1.00 89.31 99 ALA A O 1
ATOM 738 N N . GLN A 1 100 ? 10.031 -6.751 -15.794 1.00 90.62 100 GLN A N 1
ATOM 739 C CA . GLN A 1 100 ? 11.401 -6.723 -16.303 1.00 90.62 100 GLN A CA 1
ATOM 740 C C . GLN A 1 100 ? 11.528 -5.733 -17.459 1.00 90.62 100 GLN A C 1
ATOM 742 O O . GLN A 1 100 ? 12.461 -4.942 -17.432 1.00 90.62 100 GLN A O 1
ATOM 747 N N . ARG A 1 101 ? 10.575 -5.699 -18.400 1.00 91.94 101 ARG A N 1
ATOM 748 C CA . ARG A 1 101 ? 10.576 -4.717 -19.502 1.00 91.94 101 ARG A CA 1
ATOM 749 C C . ARG A 1 101 ? 10.499 -3.280 -18.992 1.00 91.94 101 ARG A C 1
ATOM 751 O O . ARG A 1 101 ? 11.281 -2.437 -19.418 1.00 91.94 101 ARG A O 1
ATOM 758 N N . LEU A 1 102 ? 9.631 -3.018 -18.011 1.00 91.12 102 LEU A N 1
ATOM 759 C CA . LEU A 1 102 ? 9.561 -1.708 -17.348 1.00 91.12 102 LEU A CA 1
ATOM 760 C C . LEU A 1 102 ? 10.880 -1.329 -16.667 1.00 91.12 102 LEU A C 1
ATOM 762 O O . LEU A 1 102 ? 11.269 -0.166 -16.677 1.00 91.12 102 LEU A O 1
ATOM 766 N N . ARG A 1 103 ? 11.577 -2.306 -16.079 1.00 88.00 103 ARG A N 1
ATOM 767 C CA . ARG A 1 103 ? 12.858 -2.086 -15.397 1.00 88.00 103 ARG A CA 1
ATOM 768 C C . ARG A 1 103 ? 14.017 -1.870 -16.369 1.00 88.00 103 ARG A C 1
ATOM 770 O O . ARG A 1 103 ? 14.898 -1.075 -16.067 1.00 88.00 103 ARG A O 1
ATOM 777 N N . THR A 1 104 ? 14.049 -2.596 -17.484 1.00 92.25 104 THR A N 1
ATOM 778 C CA . THR A 1 104 ? 15.121 -2.507 -18.488 1.00 92.25 104 THR A CA 1
ATOM 779 C C . THR A 1 104 ? 14.885 -1.399 -19.511 1.00 92.25 104 THR A C 1
ATOM 781 O O . THR A 1 104 ? 15.802 -1.071 -20.256 1.00 92.25 104 THR A O 1
ATOM 784 N N . GLY A 1 105 ? 13.676 -0.833 -19.571 1.00 90.44 105 GLY A N 1
ATOM 785 C CA . GLY A 1 105 ? 13.280 0.148 -20.583 1.00 90.44 105 GLY A CA 1
ATOM 786 C C . GLY A 1 105 ? 13.011 -0.461 -21.963 1.00 90.44 105 GLY A C 1
ATOM 787 O O . GLY A 1 105 ? 12.803 0.274 -22.922 1.00 90.44 105 GLY A O 1
ATOM 788 N N . GLN A 1 106 ? 12.999 -1.792 -22.078 1.00 93.31 106 GLN A N 1
ATOM 789 C CA . GLN A 1 106 ? 12.741 -2.518 -23.326 1.00 93.31 106 GLN A CA 1
ATOM 790 C C . GLN A 1 106 ? 11.231 -2.652 -23.561 1.00 93.31 106 GLN A C 1
ATOM 792 O O . GLN A 1 106 ? 10.676 -3.750 -23.503 1.00 93.31 106 GLN A O 1
ATOM 797 N N . LEU A 1 107 ? 10.567 -1.511 -23.739 1.00 91.94 107 LEU A N 1
ATOM 798 C CA . LEU A 1 107 ? 9.128 -1.421 -23.976 1.00 91.94 107 LEU A CA 1
ATOM 799 C C . LEU A 1 107 ? 8.839 -1.404 -25.477 1.00 91.94 107 LEU A C 1
ATOM 801 O O . LEU A 1 107 ? 9.496 -0.689 -26.232 1.00 91.94 107 LEU A O 1
ATOM 805 N N . GLU A 1 108 ? 7.841 -2.179 -25.885 1.00 91.62 108 GLU A N 1
ATOM 806 C CA . GLU A 1 108 ? 7.273 -2.128 -27.233 1.00 91.62 108 GLU A CA 1
ATOM 807 C C . GLU A 1 108 ? 6.245 -0.981 -27.334 1.00 91.62 108 GLU A C 1
ATOM 809 O O . GLU A 1 108 ? 5.774 -0.460 -26.320 1.00 91.62 108 GLU A O 1
ATOM 814 N N . ASP A 1 109 ? 5.856 -0.583 -28.546 1.00 90.88 109 ASP A N 1
ATOM 815 C CA . ASP A 1 109 ? 4.888 0.513 -28.743 1.00 90.88 109 ASP A CA 1
ATOM 816 C C . ASP A 1 109 ? 3.547 0.252 -28.030 1.00 90.88 109 ASP A C 1
ATOM 818 O O . ASP A 1 109 ? 2.940 1.160 -27.454 1.00 90.88 109 ASP A O 1
ATOM 822 N N . GLU A 1 110 ? 3.103 -1.008 -27.994 1.00 91.00 110 GLU A N 1
ATOM 823 C CA . GLU A 1 110 ? 1.904 -1.404 -27.250 1.00 91.00 110 GLU A CA 1
ATOM 824 C C . GLU A 1 110 ? 2.084 -1.233 -25.730 1.00 91.00 110 GLU A C 1
ATOM 826 O O . GLU A 1 110 ? 1.161 -0.788 -25.038 1.00 91.00 110 GLU A O 1
ATOM 831 N N . ASP A 1 111 ? 3.281 -1.523 -25.207 1.00 93.31 111 ASP A N 1
ATOM 832 C CA . ASP A 1 111 ? 3.588 -1.355 -23.787 1.00 93.31 111 ASP A CA 1
ATOM 833 C C . ASP A 1 111 ? 3.466 0.125 -23.385 1.00 93.31 111 ASP A C 1
ATOM 835 O O . ASP A 1 111 ? 2.889 0.427 -22.340 1.00 93.31 111 ASP A O 1
ATOM 839 N N . TRP A 1 112 ? 3.907 1.068 -24.227 1.00 93.62 112 TRP A N 1
ATOM 840 C CA . TRP A 1 112 ? 3.782 2.511 -23.961 1.00 93.62 112 TRP A CA 1
ATOM 841 C C . TRP A 1 112 ? 2.331 2.990 -23.852 1.00 93.62 112 TRP A C 1
ATOM 843 O O . TRP A 1 112 ? 2.006 3.821 -22.992 1.00 93.62 112 TRP A O 1
ATOM 853 N N . SER A 1 113 ? 1.440 2.443 -24.681 1.00 94.50 113 SER A N 1
ATOM 854 C CA . SER A 1 113 ? 0.001 2.718 -24.600 1.00 94.50 113 SER A CA 1
ATOM 855 C C . SER A 1 113 ? -0.589 2.233 -23.268 1.00 94.50 113 SER A C 1
ATOM 857 O O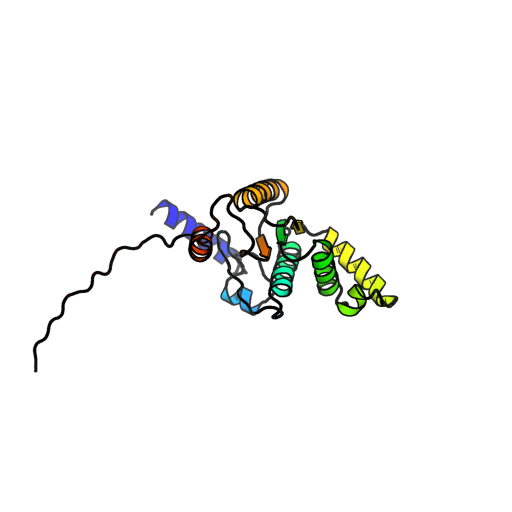 . SER A 1 113 ? -1.323 2.964 -22.586 1.00 94.50 113 SER A O 1
ATOM 859 N N . ARG A 1 114 ? -0.196 1.029 -22.829 1.00 95.19 114 ARG A N 1
ATOM 860 C CA . ARG A 1 114 ? -0.602 0.456 -21.536 1.00 95.19 114 ARG A CA 1
ATOM 861 C C . ARG A 1 114 ? -0.029 1.237 -20.353 1.00 95.19 114 ARG A C 1
ATOM 863 O O . ARG A 1 114 ? -0.766 1.509 -19.408 1.00 95.19 114 ARG A O 1
ATOM 870 N N . VAL A 1 115 ? 1.236 1.666 -20.418 1.00 95.19 115 VAL A N 1
ATOM 871 C CA . VAL A 1 115 ? 1.877 2.506 -19.389 1.00 95.19 115 VAL A CA 1
ATOM 872 C C . VAL A 1 115 ? 1.106 3.807 -19.221 1.00 95.19 115 VAL A C 1
ATOM 874 O O . VAL A 1 115 ? 0.751 4.184 -18.106 1.00 95.19 115 VAL A O 1
ATOM 877 N N . THR A 1 116 ? 0.811 4.484 -20.329 1.00 94.69 116 THR A N 1
ATOM 878 C CA . THR A 1 116 ? 0.107 5.770 -20.309 1.00 94.69 116 THR A CA 1
ATOM 879 C C . THR A 1 116 ? -1.294 5.626 -19.717 1.00 94.69 116 THR A C 1
ATOM 881 O O . THR A 1 116 ? -1.706 6.433 -18.879 1.00 94.69 116 THR A O 1
ATOM 884 N N . SER A 1 117 ? -2.005 4.562 -20.097 1.00 94.75 117 SER A N 1
ATOM 885 C CA . SER A 1 117 ? -3.326 4.232 -19.555 1.00 94.75 117 SER A CA 1
ATOM 886 C C . SER A 1 117 ? -3.273 3.952 -18.050 1.00 94.75 117 SER A C 1
ATOM 888 O O . SER A 1 117 ? -4.074 4.507 -17.295 1.00 94.75 117 SER A O 1
ATOM 890 N N . ALA A 1 118 ? -2.284 3.173 -17.602 1.00 94.31 118 ALA A N 1
ATOM 891 C CA . ALA A 1 118 ? -2.069 2.872 -16.191 1.00 94.31 118 ALA A CA 1
ATOM 892 C C . ALA A 1 118 ? -1.765 4.132 -15.372 1.00 94.31 118 ALA A C 1
ATOM 894 O O . ALA A 1 118 ? -2.373 4.360 -14.330 1.00 94.31 118 ALA A O 1
ATOM 895 N N . ILE A 1 119 ? -0.882 5.007 -15.864 1.00 94.62 119 ILE A N 1
ATOM 896 C CA . ILE A 1 119 ? -0.568 6.283 -15.206 1.00 94.62 119 ILE A CA 1
ATOM 897 C C . ILE A 1 119 ? -1.821 7.151 -15.080 1.00 94.62 119 ILE A C 1
ATOM 899 O O . ILE A 1 119 ? -2.043 7.749 -14.028 1.00 94.62 119 ILE A O 1
ATOM 903 N N . LYS A 1 120 ? -2.643 7.234 -16.133 1.00 94.56 120 LYS A N 1
ATOM 904 C CA . LYS A 1 120 ? -3.888 8.007 -16.096 1.00 94.56 120 LYS A CA 1
ATOM 905 C C . LYS A 1 120 ? -4.830 7.482 -15.013 1.00 94.56 120 LYS A C 1
ATOM 907 O O . LYS A 1 120 ? -5.314 8.276 -14.215 1.00 94.56 120 LYS A O 1
ATOM 912 N N . MET A 1 121 ? -5.024 6.166 -14.942 1.00 91.50 121 MET A N 1
ATOM 913 C CA . MET A 1 121 ? -5.869 5.547 -13.920 1.00 91.50 121 MET A CA 1
ATOM 914 C C . MET A 1 121 ? -5.312 5.766 -12.509 1.00 91.50 121 MET A C 1
ATOM 916 O O . MET A 1 121 ? -6.045 6.177 -11.614 1.00 91.50 121 MET A O 1
ATOM 920 N N . LEU A 1 122 ? -4.009 5.555 -12.308 1.00 92.25 122 LEU A N 1
ATOM 921 C CA . LEU A 1 122 ? -3.360 5.729 -11.008 1.00 92.25 122 LEU A CA 1
ATOM 922 C C . LEU A 1 122 ? -3.415 7.185 -10.522 1.00 92.25 122 LEU A C 1
ATOM 924 O O . LEU A 1 122 ? -3.597 7.412 -9.328 1.00 92.25 122 LEU A O 1
ATOM 928 N N . LYS A 1 123 ? -3.344 8.174 -11.423 1.00 93.12 123 LYS A N 1
ATOM 929 C CA . LYS A 1 123 ? -3.512 9.601 -11.082 1.00 93.12 123 LYS A CA 1
ATOM 930 C C . LYS A 1 123 ? -4.896 9.945 -10.528 1.00 93.12 123 LYS A C 1
ATOM 932 O O . LYS A 1 123 ? -5.023 10.929 -9.808 1.00 93.12 123 LYS A O 1
ATOM 937 N N . GLU A 1 124 ? -5.919 9.161 -10.852 1.00 91.25 124 GLU A N 1
ATOM 938 C CA . GLU A 1 124 ? -7.275 9.340 -10.318 1.00 91.25 124 GLU A CA 1
ATOM 939 C C . GLU A 1 124 ? -7.454 8.689 -8.933 1.00 91.25 124 GLU A C 1
ATOM 941 O O . GLU A 1 124 ? -8.491 8.862 -8.285 1.00 91.25 124 GLU A O 1
ATOM 946 N N . THR A 1 125 ? -6.458 7.930 -8.464 1.00 93.38 125 THR A N 1
ATOM 947 C CA . THR A 1 125 ? -6.468 7.292 -7.144 1.00 93.38 125 THR A CA 1
ATOM 948 C C . THR A 1 125 ? -5.848 8.190 -6.075 1.00 93.38 125 THR A C 1
ATOM 950 O O . THR A 1 125 ? -5.028 9.061 -6.356 1.00 93.38 125 THR A O 1
ATOM 953 N N . LYS A 1 126 ? -6.224 7.959 -4.813 1.00 95.62 126 LYS A N 1
ATOM 954 C CA . LYS A 1 126 ? -5.690 8.678 -3.648 1.00 95.62 126 LYS A CA 1
ATOM 955 C C . LYS A 1 126 ? -4.631 7.842 -2.924 1.00 95.62 126 LYS A C 1
ATOM 957 O O . LYS A 1 126 ? -4.780 7.556 -1.737 1.00 95.62 126 LYS A O 1
ATOM 962 N N . ILE A 1 127 ? -3.606 7.403 -3.653 1.00 96.75 127 ILE A N 1
ATOM 963 C CA . ILE A 1 127 ? -2.476 6.652 -3.090 1.00 96.75 127 ILE A CA 1
ATOM 964 C C . ILE A 1 127 ? -1.345 7.632 -2.768 1.00 96.75 127 ILE A C 1
ATOM 966 O O . ILE A 1 127 ? -0.847 8.332 -3.647 1.00 96.75 127 ILE A O 1
ATOM 970 N N . PHE A 1 128 ? -0.927 7.667 -1.506 1.00 96.88 128 PHE A N 1
ATOM 971 C CA . PHE A 1 128 ? 0.143 8.526 -1.006 1.00 96.88 128 PHE A CA 1
ATOM 972 C C . PHE A 1 128 ? 1.320 7.656 -0.582 1.00 96.88 128 PHE A C 1
ATOM 974 O O . PHE A 1 128 ? 1.196 6.885 0.367 1.00 96.88 128 PHE A O 1
ATOM 981 N N . ILE A 1 129 ? 2.447 7.774 -1.283 1.00 95.88 129 ILE A N 1
ATOM 982 C CA . ILE A 1 129 ? 3.658 7.007 -0.986 1.00 95.88 129 ILE A CA 1
ATOM 983 C C . ILE A 1 129 ? 4.640 7.897 -0.233 1.00 95.88 129 ILE A C 1
ATOM 985 O O . ILE A 1 129 ? 4.901 9.028 -0.638 1.00 95.88 129 ILE A O 1
ATOM 989 N N . ASP A 1 130 ? 5.178 7.363 0.853 1.00 94.44 130 ASP A N 1
ATOM 990 C CA . ASP A 1 130 ? 6.204 7.981 1.674 1.00 94.44 130 ASP A CA 1
ATOM 991 C C . ASP A 1 130 ? 7.374 7.005 1.796 1.00 94.44 130 ASP A C 1
ATOM 993 O O . ASP A 1 130 ? 7.260 5.976 2.463 1.00 94.44 130 ASP A O 1
ATOM 997 N N . ASP A 1 131 ? 8.476 7.301 1.112 1.00 93.12 131 ASP A N 1
ATOM 998 C CA . ASP A 1 131 ? 9.696 6.493 1.125 1.00 93.12 131 ASP A CA 1
ATOM 999 C C . ASP A 1 131 ? 10.769 7.040 2.079 1.00 93.12 131 ASP A C 1
ATOM 1001 O O . ASP A 1 131 ? 11.954 6.729 1.950 1.00 93.12 131 ASP A O 1
ATOM 1005 N N . THR A 1 132 ? 10.362 7.862 3.058 1.00 89.38 132 THR A N 1
ATOM 1006 C CA . THR A 1 132 ? 11.275 8.364 4.088 1.00 89.38 132 THR A CA 1
ATOM 1007 C C . THR A 1 132 ? 11.792 7.185 4.933 1.00 89.38 132 THR A C 1
ATOM 1009 O O . THR A 1 132 ? 10.989 6.489 5.566 1.00 89.38 132 THR A O 1
ATOM 1012 N N . PRO A 1 133 ? 13.116 6.957 5.009 1.00 84.12 133 PRO A N 1
ATOM 1013 C CA . PRO A 1 133 ? 13.678 5.879 5.816 1.00 84.12 133 PRO A CA 1
ATOM 1014 C C . PRO A 1 133 ? 13.569 6.188 7.317 1.00 84.12 133 PRO A C 1
ATOM 1016 O O . PRO A 1 133 ? 13.684 7.340 7.733 1.00 84.12 133 PRO A O 1
ATOM 1019 N N . GLY A 1 134 ? 13.378 5.151 8.142 1.00 79.94 134 GLY A N 1
ATOM 1020 C CA . GLY A 1 134 ? 13.463 5.253 9.607 1.00 79.94 134 GLY A CA 1
ATOM 1021 C C . GLY A 1 134 ? 12.417 6.160 10.270 1.00 79.94 134 GLY A C 1
ATOM 1022 O O . GLY A 1 134 ? 12.690 6.751 11.313 1.00 79.94 134 GLY A O 1
ATOM 1023 N N . VAL A 1 135 ? 11.233 6.318 9.669 1.00 84.25 135 VAL A N 1
ATOM 1024 C CA . VAL A 1 135 ? 10.154 7.153 10.225 1.00 84.25 135 VAL A CA 1
ATOM 1025 C C . VAL A 1 135 ? 9.663 6.585 11.556 1.00 84.25 135 VAL A C 1
ATOM 1027 O O . VAL A 1 135 ? 9.231 5.434 11.626 1.00 84.25 135 VAL A O 1
ATOM 1030 N N . SER A 1 136 ? 9.660 7.420 12.598 1.00 85.94 136 SER A N 1
ATOM 1031 C CA . SER A 1 136 ? 9.127 7.032 13.904 1.00 85.94 136 SER A CA 1
ATOM 1032 C C . SER A 1 136 ? 7.597 6.866 13.871 1.00 85.94 136 SER A C 1
ATOM 1034 O O . SER A 1 136 ? 6.908 7.543 13.092 1.00 85.94 136 SER A O 1
ATOM 1036 N N . PRO A 1 137 ? 7.019 6.032 14.756 1.00 86.31 137 PRO A N 1
ATOM 1037 C CA . PRO A 1 137 ? 5.567 5.866 14.857 1.00 86.31 137 PRO A CA 1
ATOM 1038 C C . PRO A 1 137 ? 4.803 7.186 15.057 1.00 86.31 137 PRO A C 1
ATOM 1040 O O . PRO A 1 137 ? 3.714 7.373 14.515 1.00 86.31 137 PRO A O 1
ATOM 1043 N N . GLU A 1 138 ? 5.379 8.144 15.784 1.00 88.75 138 GLU A N 1
ATOM 1044 C CA . GLU A 1 138 ? 4.775 9.457 16.046 1.00 88.75 138 GLU A CA 1
ATOM 1045 C C . GLU A 1 138 ? 4.661 10.318 14.783 1.00 88.75 138 GLU A C 1
ATOM 1047 O O . GLU A 1 138 ? 3.622 10.951 14.534 1.00 88.75 138 GLU A O 1
ATOM 1052 N N . VAL A 1 139 ? 5.715 10.318 13.961 1.00 90.94 139 VAL A N 1
ATOM 1053 C CA . VAL A 1 139 ? 5.743 11.022 12.676 1.00 90.94 139 VAL A CA 1
ATOM 1054 C C . VAL A 1 139 ? 4.768 10.359 11.708 1.00 90.94 139 VAL A C 1
ATOM 1056 O O . VAL A 1 139 ? 3.948 11.059 11.105 1.00 90.94 139 VAL A O 1
ATOM 1059 N N . LEU A 1 140 ? 4.772 9.023 11.621 1.00 92.38 140 LEU A N 1
ATOM 1060 C CA . LEU A 1 140 ? 3.817 8.270 10.803 1.00 92.38 140 LEU A CA 1
ATOM 1061 C C . LEU A 1 140 ? 2.375 8.596 11.201 1.00 92.38 140 LEU A C 1
ATOM 1063 O O . LEU A 1 140 ? 1.557 8.955 10.349 1.00 92.38 140 LEU A O 1
ATOM 1067 N N . ARG A 1 141 ? 2.062 8.551 12.501 1.00 93.69 141 ARG A N 1
ATOM 1068 C CA . ARG A 1 141 ? 0.727 8.864 13.030 1.00 93.69 141 ARG A CA 1
ATOM 1069 C C . ARG A 1 141 ? 0.308 10.286 12.668 1.00 93.69 141 ARG A C 1
ATOM 1071 O O . ARG A 1 141 ? -0.840 10.514 12.289 1.00 93.69 141 ARG A O 1
ATOM 1078 N N . SER A 1 142 ? 1.222 11.249 12.761 1.00 96.12 142 SER A N 1
ATOM 1079 C CA . SER A 1 142 ? 0.952 12.651 12.424 1.00 96.12 142 SER A CA 1
ATOM 1080 C C . SER A 1 142 ? 0.658 12.842 10.934 1.00 96.12 142 SER A C 1
ATOM 1082 O O . SER A 1 142 ? -0.321 13.511 10.590 1.00 96.12 142 SER A O 1
ATOM 1084 N N . LYS A 1 143 ? 1.423 12.182 10.054 1.00 96.19 143 LYS A N 1
ATOM 1085 C CA . LYS A 1 143 ? 1.162 12.146 8.606 1.00 96.19 143 LYS A CA 1
ATOM 1086 C C . LYS A 1 143 ? -0.200 11.510 8.298 1.00 96.19 143 LYS A C 1
ATOM 1088 O O . LYS A 1 143 ? -1.000 12.104 7.576 1.00 96.19 143 LYS A O 1
ATOM 1093 N N . CYS A 1 144 ? -0.522 10.379 8.928 1.00 96.81 144 CYS A N 1
ATOM 1094 C CA . CYS A 1 144 ? -1.811 9.703 8.756 1.00 96.81 144 CYS A CA 1
ATOM 1095 C C . CYS A 1 144 ? -2.998 10.561 9.221 1.00 96.81 144 CYS A C 1
ATOM 1097 O O . CYS A 1 144 ? -4.004 10.636 8.521 1.00 96.81 144 CYS A O 1
ATOM 1099 N N . ARG A 1 145 ? -2.891 11.277 10.353 1.00 97.31 145 ARG A N 1
ATOM 1100 C CA . ARG A 1 145 ? -3.949 12.202 10.816 1.00 97.31 145 ARG A CA 1
ATOM 1101 C C . ARG A 1 145 ? -4.212 13.334 9.824 1.00 97.31 145 ARG A C 1
ATOM 1103 O O . ARG A 1 145 ? -5.356 13.763 9.677 1.00 97.31 145 ARG A O 1
ATOM 1110 N N . ARG A 1 146 ? -3.173 13.844 9.157 1.00 97.50 146 ARG A N 1
ATOM 1111 C CA . ARG A 1 146 ? -3.331 14.848 8.096 1.00 97.50 146 ARG A CA 1
ATOM 1112 C C . ARG A 1 146 ? -4.074 14.253 6.898 1.00 97.50 146 ARG A C 1
ATOM 1114 O O . ARG A 1 146 ? -5.126 14.771 6.540 1.00 97.50 146 ARG A O 1
ATOM 1121 N N . LEU A 1 147 ? -3.607 13.116 6.381 1.00 97.38 147 LEU A N 1
ATOM 1122 C CA . LEU A 1 147 ? -4.254 12.424 5.260 1.00 97.38 147 LEU A CA 1
ATOM 1123 C C . LEU A 1 147 ? -5.703 12.021 5.570 1.00 97.38 147 LEU A C 1
ATOM 1125 O O . LEU A 1 147 ? -6.560 12.099 4.694 1.00 97.38 147 LEU A O 1
ATOM 1129 N N . LYS A 1 148 ? -6.019 11.644 6.817 1.00 96.94 148 LYS A N 1
ATOM 1130 C CA . LYS A 1 148 ? -7.395 11.337 7.229 1.00 96.94 148 LYS A CA 1
ATOM 1131 C C . LYS A 1 148 ? -8.330 12.535 7.073 1.00 96.94 148 LYS A C 1
ATOM 1133 O O . LYS A 1 148 ? -9.445 12.351 6.601 1.00 96.94 148 LYS A O 1
ATOM 1138 N N . ARG A 1 149 ? -7.874 13.740 7.435 1.00 96.88 149 ARG A N 1
ATOM 1139 C CA . ARG A 1 149 ? -8.658 14.981 7.313 1.00 96.88 149 ARG A CA 1
ATOM 1140 C C . ARG A 1 149 ? -8.813 15.440 5.864 1.00 96.88 149 ARG A C 1
ATOM 1142 O O . ARG A 1 149 ? -9.877 15.918 5.501 1.00 96.88 149 ARG A O 1
ATOM 1149 N N . GLU A 1 150 ? -7.764 15.298 5.059 1.00 96.19 150 GLU A N 1
ATOM 1150 C CA . GLU A 1 150 ? -7.729 15.824 3.685 1.00 96.19 150 GLU A CA 1
ATOM 1151 C C . GLU A 1 150 ? -8.349 14.864 2.657 1.00 96.19 150 GLU A C 1
ATOM 1153 O O . GLU A 1 150 ? -8.893 15.301 1.644 1.00 96.19 150 GLU A O 1
ATOM 1158 N N . HIS A 1 151 ? -8.270 13.550 2.895 1.00 95.75 151 HIS A N 1
ATOM 1159 C CA . HIS A 1 151 ? -8.520 12.548 1.855 1.00 95.75 151 HIS A CA 1
ATOM 1160 C C . HIS A 1 151 ? -9.373 11.352 2.293 1.00 95.75 151 HIS A C 1
ATOM 1162 O O . HIS A 1 151 ? -9.492 10.400 1.521 1.00 95.75 151 HIS A O 1
ATOM 1168 N N . ASP A 1 152 ? -9.966 11.396 3.490 1.00 95.19 152 ASP A N 1
ATOM 1169 C CA . ASP A 1 152 ? -10.685 10.270 4.099 1.00 95.19 152 ASP A CA 1
ATOM 1170 C C . ASP A 1 152 ? -9.872 8.965 4.029 1.00 95.19 152 ASP A C 1
ATOM 1172 O O . ASP A 1 152 ? -10.218 8.000 3.349 1.00 95.19 152 ASP A O 1
ATOM 1176 N N . LEU A 1 153 ? -8.717 8.968 4.697 1.00 97.19 153 LEU A N 1
ATOM 1177 C CA . LEU A 1 153 ? -7.813 7.820 4.777 1.00 97.19 153 LEU A CA 1
ATOM 1178 C C . LEU A 1 153 ? -8.548 6.567 5.289 1.00 97.19 153 LEU A C 1
ATOM 1180 O O . LEU A 1 153 ? -9.177 6.595 6.355 1.00 97.19 153 LEU A O 1
ATOM 1184 N N . GLY A 1 154 ? -8.456 5.482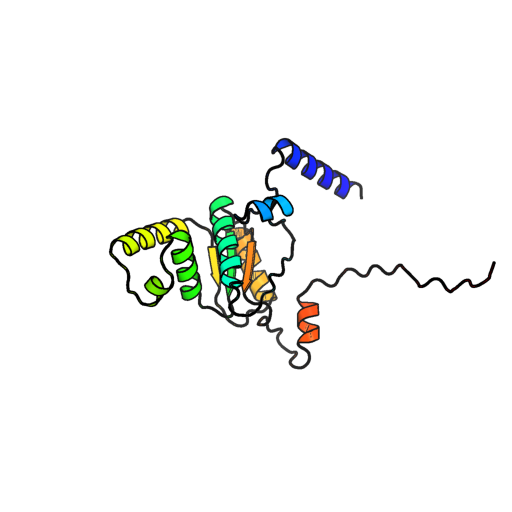 4.519 1.00 95.31 154 GLY A N 1
ATOM 1185 C CA . GLY A 1 154 ? -9.074 4.191 4.812 1.00 95.31 154 GLY A CA 1
ATOM 1186 C C . GLY A 1 154 ? -8.069 3.078 5.107 1.00 95.31 154 GLY A C 1
ATOM 1187 O O . GLY A 1 154 ? -8.369 2.210 5.917 1.00 95.31 154 GLY A O 1
ATOM 1188 N N . LEU A 1 155 ? -6.883 3.117 4.496 1.00 97.31 155 LEU A N 1
ATOM 1189 C CA . LEU A 1 155 ? -5.859 2.085 4.657 1.00 97.31 155 LEU A CA 1
ATOM 1190 C C . LEU A 1 155 ? -4.477 2.712 4.854 1.00 97.31 155 LEU A C 1
ATOM 1192 O O . LEU A 1 155 ? -4.124 3.692 4.194 1.00 97.31 155 LEU A O 1
ATOM 1196 N N . ILE A 1 156 ? -3.695 2.116 5.750 1.00 96.50 156 ILE A N 1
ATOM 1197 C CA . ILE A 1 156 ? -2.286 2.434 5.970 1.00 96.50 156 ILE A CA 1
ATOM 1198 C C . ILE A 1 156 ? -1.501 1.142 5.757 1.00 96.50 156 ILE A C 1
ATOM 1200 O O . ILE A 1 156 ? -1.719 0.162 6.462 1.00 96.50 156 ILE A O 1
ATOM 1204 N N . VAL A 1 157 ? -0.595 1.146 4.786 1.00 95.25 157 VAL A N 1
ATOM 1205 C CA . VAL A 1 157 ? 0.341 0.056 4.511 1.00 95.25 157 VAL A CA 1
ATOM 1206 C C . VAL A 1 157 ? 1.724 0.489 4.968 1.00 95.25 157 VAL A C 1
ATOM 1208 O O . VAL A 1 157 ? 2.170 1.586 4.638 1.00 95.25 157 VAL A O 1
ATOM 1211 N N . ILE A 1 158 ? 2.404 -0.370 5.724 1.00 91.94 158 ILE A N 1
ATOM 1212 C CA . ILE A 1 158 ? 3.765 -0.132 6.209 1.00 91.94 158 ILE A CA 1
ATOM 1213 C C . ILE A 1 158 ? 4.631 -1.311 5.765 1.00 91.94 158 ILE A C 1
ATOM 1215 O O . ILE A 1 158 ? 4.418 -2.438 6.205 1.00 91.94 158 ILE A O 1
ATOM 1219 N N . ASP A 1 159 ? 5.603 -1.050 4.898 1.00 84.81 159 ASP A N 1
ATOM 1220 C CA . ASP A 1 159 ? 6.600 -2.016 4.434 1.00 84.81 159 ASP A CA 1
ATOM 1221 C C . ASP A 1 159 ? 7.989 -1.493 4.829 1.00 84.81 159 ASP A C 1
ATOM 1223 O O . ASP A 1 159 ? 8.546 -0.628 4.162 1.00 84.81 159 ASP A O 1
ATOM 1227 N N . TYR A 1 160 ? 8.591 -1.878 5.952 1.00 71.19 160 TYR A N 1
ATOM 1228 C CA . TYR A 1 160 ? 8.417 -3.035 6.826 1.00 71.19 160 TYR A CA 1
ATOM 1229 C C . TYR A 1 160 ? 8.640 -2.577 8.271 1.00 71.19 160 TYR A C 1
ATOM 1231 O O . TYR A 1 160 ? 9.540 -1.786 8.553 1.00 71.19 160 TYR A O 1
ATOM 1239 N N . LEU A 1 161 ? 7.820 -3.079 9.199 1.00 58.59 161 LEU A N 1
ATOM 1240 C CA . LEU A 1 161 ? 7.782 -2.622 10.597 1.00 58.59 161 LEU A CA 1
ATOM 1241 C C . LEU A 1 161 ? 9.129 -2.727 11.337 1.00 58.59 161 LEU A C 1
ATOM 1243 O O . LEU A 1 161 ? 9.353 -1.991 12.290 1.00 58.59 161 LEU A O 1
ATOM 1247 N N . GLN A 1 162 ? 10.043 -3.595 10.889 1.00 56.75 162 GLN A N 1
ATOM 1248 C CA . GLN A 1 162 ? 11.343 -3.809 11.544 1.00 56.75 162 GLN A CA 1
ATOM 1249 C C . GLN A 1 162 ? 12.308 -2.613 11.431 1.00 56.75 162 GLN A C 1
ATOM 1251 O O . GLN A 1 162 ? 13.349 -2.626 12.084 1.00 56.75 162 GLN A O 1
ATOM 1256 N N . LEU A 1 163 ? 11.990 -1.594 10.622 1.00 55.50 163 LEU A N 1
ATOM 1257 C CA . LEU A 1 163 ? 12.765 -0.347 10.523 1.00 55.50 163 LEU A CA 1
ATOM 1258 C C . LEU A 1 163 ? 12.146 0.850 11.244 1.00 55.50 163 LEU A C 1
ATOM 1260 O O . LEU A 1 163 ? 12.643 1.970 11.107 1.00 55.50 163 LEU A O 1
ATOM 1264 N N . MET A 1 164 ? 11.079 0.652 12.015 1.00 54.41 164 MET A N 1
ATOM 1265 C CA . MET A 1 164 ? 10.595 1.710 12.892 1.00 54.41 164 MET A CA 1
ATOM 1266 C C . MET A 1 164 ? 11.564 1.876 14.060 1.00 54.41 164 MET A C 1
ATOM 1268 O O . MET A 1 164 ? 11.540 1.106 15.011 1.00 54.41 164 MET A O 1
ATOM 1272 N N . SER A 1 165 ? 12.433 2.878 13.965 1.00 51.97 165 SER A N 1
ATOM 1273 C CA . SER A 1 165 ? 13.368 3.235 15.029 1.00 51.97 165 SER A CA 1
ATOM 1274 C C . SER A 1 165 ? 12.637 3.999 16.134 1.00 51.97 165 SER A C 1
ATOM 1276 O O . SER A 1 165 ? 12.056 5.058 15.866 1.00 51.97 165 SER A O 1
ATOM 1278 N N . VAL A 1 166 ? 12.700 3.523 17.379 1.00 53.25 166 VAL A N 1
ATOM 1279 C CA . VAL A 1 166 ? 12.369 4.344 18.550 1.00 53.25 166 VAL A CA 1
ATOM 1280 C C . VAL A 1 166 ? 13.641 5.103 18.959 1.00 53.25 166 VAL A C 1
ATOM 1282 O O . VAL A 1 166 ? 14.674 4.479 19.214 1.00 53.25 166 VAL A O 1
ATOM 1285 N N . PRO A 1 167 ? 13.648 6.449 18.987 1.00 42.09 167 PRO A N 1
ATOM 1286 C CA . PRO A 1 167 ? 14.827 7.191 19.420 1.00 42.09 167 PRO A CA 1
ATOM 1287 C C . PRO A 1 167 ? 15.171 6.855 20.881 1.00 42.09 167 PRO A C 1
ATOM 1289 O O . PRO A 1 167 ? 14.401 7.183 21.779 1.00 42.09 167 PRO A O 1
ATOM 1292 N N . GLY A 1 168 ? 16.334 6.233 21.120 1.00 52.56 168 GLY A N 1
ATOM 1293 C CA . GLY A 1 168 ? 16.951 6.157 22.453 1.00 52.56 168 GLY A CA 1
ATOM 1294 C C . GLY A 1 168 ? 17.177 4.778 23.086 1.00 52.56 168 GLY A C 1
ATOM 1295 O O . GLY A 1 168 ? 17.617 4.760 24.230 1.00 52.56 168 GLY A O 1
ATOM 1296 N N . ASN A 1 169 ? 16.930 3.642 22.417 1.00 47.38 169 ASN A N 1
ATOM 1297 C CA . ASN A 1 169 ? 17.054 2.330 23.078 1.00 47.38 169 ASN A CA 1
ATOM 1298 C C . ASN A 1 169 ? 17.691 1.247 22.182 1.00 47.38 169 ASN A C 1
ATOM 1300 O O . ASN A 1 169 ? 17.010 0.528 21.460 1.00 47.38 169 ASN A O 1
ATOM 1304 N N . SER A 1 170 ? 19.024 1.131 22.199 1.00 46.88 170 SER A N 1
ATOM 1305 C CA . SER A 1 170 ? 19.776 0.257 21.281 1.00 46.88 170 SER A CA 1
ATOM 1306 C C . SER A 1 170 ? 19.915 -1.211 21.711 1.00 46.88 170 SER A C 1
ATOM 1308 O O . SER A 1 170 ? 20.454 -1.996 20.935 1.00 46.88 170 SER A O 1
ATOM 1310 N N . GLU A 1 171 ? 19.475 -1.616 22.909 1.00 45.94 171 GLU A N 1
ATOM 1311 C CA . GLU A 1 171 ? 19.847 -2.935 23.462 1.00 45.94 171 GLU A CA 1
ATOM 1312 C C . GLU A 1 171 ? 18.768 -4.032 23.419 1.00 45.94 171 GLU A C 1
ATOM 1314 O O . GLU A 1 171 ? 19.104 -5.187 23.661 1.00 45.94 171 GLU A O 1
ATOM 1319 N N . ASN A 1 172 ? 17.504 -3.764 23.055 1.00 46.25 172 ASN A N 1
ATOM 1320 C CA . ASN A 1 172 ? 16.467 -4.813 23.108 1.00 46.25 172 ASN A CA 1
ATOM 1321 C C . ASN A 1 172 ? 15.389 -4.730 22.006 1.00 46.25 172 ASN A C 1
ATOM 1323 O O . ASN A 1 172 ? 14.217 -4.449 22.254 1.00 46.25 172 ASN A O 1
ATOM 1327 N N . ARG A 1 173 ? 15.773 -5.085 20.771 1.00 52.41 173 ARG A N 1
ATOM 1328 C CA . ARG A 1 173 ? 14.868 -5.187 19.601 1.00 52.41 173 ARG A CA 1
ATOM 1329 C C . ARG A 1 173 ? 13.666 -6.123 19.798 1.00 52.41 173 ARG A C 1
ATOM 1331 O O . ARG A 1 173 ? 12.612 -5.894 19.214 1.00 52.41 173 ARG A O 1
ATOM 1338 N N . ALA A 1 174 ? 13.810 -7.190 20.588 1.00 52.69 174 ALA A N 1
ATOM 1339 C CA . ALA A 1 174 ? 12.715 -8.131 20.849 1.00 52.69 174 ALA A CA 1
ATOM 1340 C C . ALA A 1 174 ? 11.592 -7.498 21.696 1.00 52.69 1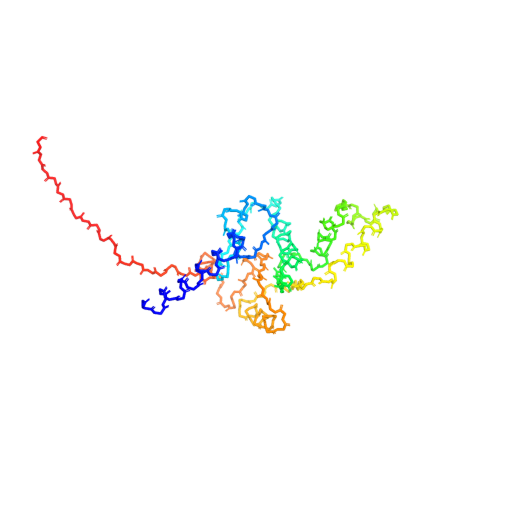74 ALA A C 1
ATOM 1342 O O . ALA A 1 174 ? 10.411 -7.789 21.494 1.00 52.69 174 ALA A O 1
ATOM 1343 N N . THR A 1 175 ? 11.955 -6.587 22.600 1.00 49.09 175 THR A N 1
ATOM 1344 C CA . THR A 1 175 ? 11.014 -5.834 23.437 1.00 49.09 175 THR A CA 1
ATOM 1345 C C . THR A 1 175 ? 10.327 -4.724 22.630 1.00 49.09 175 THR A C 1
ATOM 1347 O O . THR A 1 175 ? 9.125 -4.533 22.761 1.00 49.09 175 THR A O 1
ATOM 1350 N N . GLU A 1 176 ? 11.043 -4.089 21.696 1.00 48.81 176 GLU A N 1
ATOM 1351 C CA . GLU A 1 176 ? 10.538 -3.026 20.804 1.00 48.81 176 GLU A CA 1
ATOM 1352 C C . GLU A 1 176 ? 9.378 -3.492 19.897 1.00 48.81 176 GLU A C 1
ATOM 1354 O O . GLU A 1 176 ? 8.352 -2.822 19.773 1.00 48.81 176 GLU A O 1
ATOM 1359 N N . ILE A 1 177 ? 9.488 -4.693 19.311 1.00 52.56 177 ILE A N 1
ATOM 1360 C CA . ILE A 1 177 ? 8.423 -5.293 18.478 1.00 52.56 177 ILE A CA 1
ATOM 1361 C C . ILE A 1 177 ? 7.144 -5.537 19.303 1.00 52.56 177 ILE A C 1
ATOM 1363 O O . ILE A 1 177 ? 6.028 -5.466 18.777 1.00 52.56 177 ILE A O 1
ATOM 1367 N N . SER A 1 178 ? 7.310 -5.783 20.605 1.00 51.44 178 SER A N 1
ATOM 1368 C CA . SER A 1 178 ? 6.215 -5.996 21.553 1.00 51.44 178 SER A CA 1
ATOM 1369 C C . SER A 1 178 ? 5.552 -4.685 21.999 1.00 51.44 178 SER A C 1
ATOM 1371 O O . SER A 1 178 ? 4.394 -4.716 22.399 1.00 51.44 178 SER A O 1
ATOM 1373 N N . GLU A 1 179 ? 6.244 -3.543 21.903 1.00 51.78 179 GLU A N 1
ATOM 1374 C CA . GLU A 1 179 ? 5.712 -2.204 22.219 1.00 51.78 179 GLU A CA 1
ATOM 1375 C C . GLU A 1 179 ? 5.005 -1.541 21.025 1.00 51.78 179 GLU A C 1
ATOM 1377 O O . GLU A 1 179 ? 4.061 -0.772 21.204 1.00 51.78 179 GLU A O 1
ATOM 1382 N N . ILE A 1 180 ? 5.426 -1.860 19.795 1.00 51.19 180 ILE A N 1
ATOM 1383 C CA . ILE A 1 180 ? 4.775 -1.400 18.552 1.00 51.19 180 ILE A CA 1
ATOM 1384 C C . ILE A 1 180 ? 3.483 -2.192 18.270 1.00 51.19 180 ILE A C 1
ATOM 1386 O O . ILE A 1 180 ? 2.588 -1.718 17.566 1.00 51.19 180 ILE A O 1
ATOM 1390 N N . SER A 1 181 ? 3.358 -3.385 18.852 1.00 42.84 181 SER A N 1
ATOM 1391 C CA . SER A 1 181 ? 2.137 -4.190 18.823 1.00 42.84 181 SER A CA 1
ATOM 1392 C C . SER A 1 181 ? 1.247 -3.823 20.020 1.00 42.84 181 SER A C 1
ATOM 1394 O O . SER A 1 181 ? 1.768 -3.661 21.122 1.00 42.84 181 SER A O 1
ATOM 1396 N N . PRO A 1 182 ? -0.086 -3.700 19.879 1.00 35.66 182 PRO A N 1
ATOM 1397 C CA . PRO A 1 182 ? -0.952 -3.462 21.029 1.00 35.66 182 PRO A CA 1
ATOM 1398 C C . PRO A 1 182 ? -0.774 -4.584 22.061 1.00 35.66 182 PRO A C 1
ATOM 1400 O O . PRO A 1 182 ? -1.014 -5.752 21.752 1.00 35.66 182 PRO A O 1
ATOM 1403 N N . GLN A 1 183 ? -0.357 -4.233 23.283 1.00 31.25 183 GLN A N 1
ATOM 1404 C CA . GLN A 1 183 ? -0.389 -5.139 24.433 1.00 31.25 183 GLN A CA 1
ATOM 1405 C C . GLN A 1 183 ? -1.780 -5.789 24.523 1.00 31.25 183 GLN A C 1
ATOM 1407 O O . GLN A 1 183 ? -2.783 -5.065 24.515 1.00 31.25 183 GLN A O 1
ATOM 1412 N N . PRO A 1 184 ? -1.884 -7.128 24.632 1.00 32.09 184 PRO A N 1
ATOM 1413 C CA . PRO A 1 184 ? -3.161 -7.752 24.922 1.00 32.09 184 PRO A CA 1
ATOM 1414 C C . PRO A 1 184 ? -3.605 -7.257 26.297 1.00 32.09 184 PRO A C 1
ATOM 1416 O O . PRO A 1 184 ? -2.866 -7.364 27.277 1.00 32.09 184 PRO A O 1
ATOM 1419 N N . LEU A 1 185 ? -4.808 -6.688 26.364 1.00 34.56 185 LEU A N 1
ATOM 1420 C CA . LEU A 1 185 ? -5.464 -6.371 27.625 1.00 34.56 185 LEU A CA 1
ATOM 1421 C C . LEU A 1 185 ? -5.463 -7.642 28.483 1.00 34.56 185 LEU A C 1
ATOM 1423 O O . LEU A 1 185 ? -6.100 -8.638 28.142 1.00 34.56 185 LEU A O 1
ATOM 1427 N N . ALA A 1 186 ? -4.684 -7.617 29.561 1.00 35.53 186 ALA A N 1
ATOM 1428 C CA . ALA A 1 186 ? -4.511 -8.739 30.462 1.00 35.53 186 ALA A CA 1
ATOM 1429 C C . ALA A 1 186 ? -5.860 -9.147 31.074 1.00 35.53 186 ALA A C 1
ATOM 1431 O O . ALA A 1 186 ? -6.421 -8.445 31.915 1.00 35.53 186 ALA A O 1
ATOM 1432 N N . GLY A 1 187 ? -6.358 -10.315 30.673 1.00 29.06 187 GLY A N 1
ATOM 1433 C CA . GLY A 1 187 ? -7.417 -11.041 31.361 1.00 29.06 187 GLY A CA 1
ATOM 1434 C C . GLY A 1 187 ? -6.813 -11.981 32.396 1.00 29.06 187 GLY A C 1
ATOM 1435 O O . GLY A 1 187 ? -6.590 -13.158 32.130 1.00 29.06 187 GLY A O 1
ATOM 1436 N N . ASN A 1 188 ? -6.548 -11.449 33.586 1.00 37.62 188 ASN A N 1
ATOM 1437 C CA . ASN A 1 188 ? -6.295 -12.222 34.796 1.00 37.62 188 ASN A CA 1
ATOM 1438 C C . ASN A 1 188 ? -7.574 -12.999 35.168 1.00 37.62 188 ASN A C 1
ATOM 1440 O O . ASN A 1 188 ? -8.421 -12.464 35.874 1.00 37.62 188 ASN A O 1
ATOM 1444 N N . ALA A 1 189 ? -7.736 -14.232 34.683 1.00 39.62 189 ALA A N 1
ATOM 1445 C CA . ALA A 1 189 ? -8.593 -15.258 35.291 1.00 39.62 189 ALA A CA 1
ATOM 1446 C C . ALA A 1 189 ? -8.471 -16.586 34.531 1.00 39.62 189 ALA A C 1
ATOM 1448 O O . ALA A 1 189 ? -9.265 -16.868 33.649 1.00 39.62 189 ALA A O 1
ATOM 1449 N N . TYR A 1 190 ? -7.498 -17.416 34.900 1.00 31.91 190 TYR A N 1
ATOM 1450 C CA . TYR A 1 190 ? -7.763 -18.812 35.262 1.00 31.91 190 TYR A CA 1
ATOM 1451 C C . TYR A 1 190 ? -6.567 -19.295 36.083 1.00 31.91 190 TYR A C 1
ATOM 1453 O O . TYR A 1 190 ? -5.531 -19.713 35.570 1.00 31.91 190 TYR A O 1
ATOM 1461 N N . ARG A 1 191 ? -6.699 -19.138 37.406 1.00 35.59 191 ARG A N 1
ATOM 1462 C CA . ARG A 1 191 ? -5.848 -19.821 38.376 1.00 35.59 191 ARG A CA 1
ATOM 1463 C C . ARG A 1 191 ? -5.965 -21.320 38.131 1.00 35.59 191 ARG A C 1
ATOM 1465 O O . ARG A 1 191 ? -7.067 -21.845 37.996 1.00 35.59 191 ARG A O 1
ATOM 1472 N N . GLN A 1 192 ? -4.812 -21.973 38.142 1.00 36.47 192 GLN A N 1
ATOM 1473 C CA . GLN A 1 192 ? -4.668 -23.401 38.370 1.00 36.47 192 GLN A CA 1
ATOM 1474 C C . GLN A 1 192 ? -5.547 -23.810 39.561 1.00 36.47 192 GLN A C 1
ATOM 1476 O O . GLN A 1 192 ? -5.388 -23.275 40.661 1.00 36.47 192 GLN A O 1
ATOM 1481 N N . ALA A 1 193 ? -6.487 -24.723 39.334 1.00 39.12 193 ALA A N 1
ATOM 1482 C CA . ALA A 1 193 ? -7.113 -25.459 40.421 1.00 39.12 193 ALA A CA 1
ATOM 1483 C C . ALA A 1 193 ? -6.126 -26.551 40.881 1.00 39.12 193 ALA A C 1
ATOM 1485 O O . ALA A 1 193 ? -5.533 -27.219 40.028 1.00 39.12 193 ALA A O 1
ATOM 1486 N N . PRO A 1 194 ? -5.898 -26.713 42.195 1.00 40.38 194 PRO A N 1
ATOM 1487 C CA . PRO A 1 194 ? -5.053 -27.771 42.724 1.00 40.38 194 PRO A CA 1
ATOM 1488 C C . PRO A 1 194 ? -5.740 -29.128 42.548 1.00 40.38 194 PRO A C 1
ATOM 1490 O O . PRO A 1 194 ? -6.965 -29.213 42.476 1.00 40.38 194 PRO A O 1
ATOM 1493 N N . GLY A 1 195 ? -4.919 -30.170 42.440 1.00 46.06 195 GLY A N 1
ATOM 1494 C CA . GLY A 1 195 ? -5.362 -31.524 42.149 1.00 46.06 195 GLY A CA 1
ATOM 1495 C C . GLY A 1 195 ? -6.364 -32.080 43.151 1.00 46.06 195 GLY A C 1
ATOM 1496 O O . GLY A 1 195 ? -6.326 -31.763 44.337 1.00 46.06 195 GLY A O 1
ATOM 1497 N N . ASP A 1 196 ? -7.187 -32.992 42.652 1.00 41.31 196 ASP A N 1
ATOM 1498 C CA . ASP A 1 196 ? -7.863 -33.965 43.487 1.00 41.31 196 ASP A CA 1
ATOM 1499 C C . ASP A 1 196 ? -7.572 -35.342 42.896 1.00 41.31 196 ASP A C 1
ATOM 1501 O O . ASP A 1 196 ? -8.073 -35.734 41.842 1.00 41.31 196 ASP A O 1
ATOM 1505 N N . GLY A 1 197 ? -6.638 -36.035 43.536 1.00 41.56 197 GLY A N 1
ATOM 1506 C CA . GLY A 1 197 ? -6.548 -37.472 43.406 1.00 41.56 197 GLY A CA 1
ATOM 1507 C C . GLY A 1 197 ? -7.480 -38.082 44.434 1.00 41.56 197 GLY A C 1
ATOM 1508 O O . GLY A 1 197 ? -7.390 -37.704 45.600 1.00 41.56 197 GLY A O 1
ATOM 1509 N N . ARG A 1 198 ? -8.289 -39.066 44.022 1.00 37.47 198 ARG A N 1
ATOM 1510 C CA . ARG A 1 198 ? -8.459 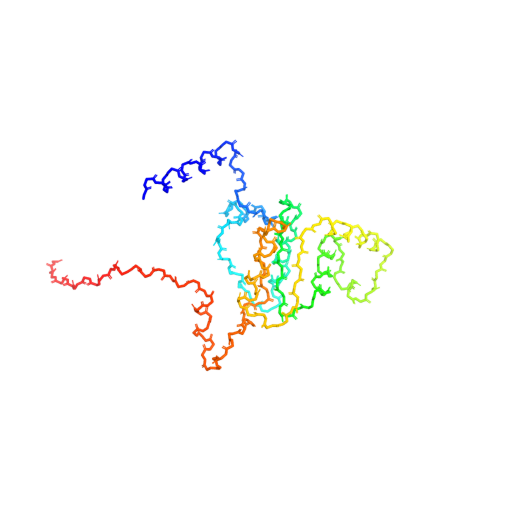-40.378 44.680 1.00 37.47 198 ARG A CA 1
ATOM 1511 C C . ARG A 1 198 ? -9.513 -41.246 43.957 1.00 37.47 198 ARG A C 1
ATOM 1513 O O . ARG A 1 198 ? -10.182 -40.748 43.060 1.00 37.47 198 ARG A O 1
ATOM 1520 N N . PRO A 1 199 ? -9.561 -42.561 44.251 1.00 47.72 199 PRO A N 1
ATOM 1521 C CA . PRO A 1 199 ? -9.650 -43.620 43.249 1.00 47.72 199 PRO A CA 1
ATOM 1522 C C . PRO A 1 199 ? -11.033 -44.278 43.167 1.00 47.72 199 PRO A C 1
ATOM 1524 O O . PRO A 1 199 ? -11.793 -44.261 44.133 1.00 47.72 199 PRO A O 1
ATOM 1527 N N . SER A 1 200 ? -11.301 -44.970 42.059 1.00 43.91 200 SER A N 1
ATOM 1528 C CA . SER A 1 200 ? -11.885 -46.325 42.002 1.00 43.91 200 SER A CA 1
ATOM 1529 C C . SER A 1 200 ? -11.528 -46.937 40.655 1.00 43.91 200 SER A C 1
ATOM 1531 O O . SER A 1 200 ? -11.690 -46.213 39.649 1.00 43.91 200 SER A O 1
#